Protein AF-A0AAD6I688-F1 (afdb_monomer_lite)

Radius of gyration: 22.15 Å; chains: 1; bounding box: 46×49×55 Å

InterPro domains:
  IPR000917 Sulfatase, N-terminal [PF00884] (5-123)
  IPR017850 Alkaline-phosphatase-like, core domain superfamily [G3DSA:3.40.720.10] (1-145)
  IPR017850 Alkaline-phosphatase-like, core domain superfamily [SSF53649] (1-170)
  IPR050738 Sulfatase enzyme [PTHR42693] (2-168)

Sequence (193 aa):
MEIFAAMVELVDVTVGRTRDYLASTGEWNDTFVLFMSDNGAEGQLLEAIPILAGATLEDVIKKYCDNSLEDLGNHNSVVWYGPQWASAATAPNRGAKSCTTEDGSITNTLTTVMDILPKALDLPGLNTLGTNFEAETLHRSKANQTDIIGWEQFGIAAVRVGHWKALYLAPLPAEPENENSTVFRFLFSLISF

Foldseek 3Di:
DVLVVVVVVVVVVVVVVVLVVCVVVVNNVVDDDDDDDPWAFDADPQQPDDDPDDDTPVNVLVVFADPPPVCPNPPRHDDDPHRVVSCVRQPPWPDGPPFPTDHDDPDPADDDPLLVVLVVCPDPPNVPDPDPPVPPSPPCPHDDQQDWDKDDDPRKIWIDRRQWIFTDDDDDPDDPDPPPDPDPPRPGPGDGD

Secondary structure (DSSP, 8-state):
-HHHHHHHHHHHHHHHHHHHHHHHTT-GGG-------SSS-----GGGSEETTTEEHHHHHHHH---STTTTTSTT-----HHHHHHHHHTTSS--TT--S----SS-S---GGGHHHHHHTSTT-TT------S-----SS--TT-EEEEEETTEEEEEETTEEEEE-PPPPPSS--SS----------B--

Structure (mmCIF, N/CA/C/O backbone):
data_AF-A0AAD6I688-F1
#
_entry.id   AF-A0AAD6I688-F1
#
loop_
_atom_site.group_PDB
_atom_site.id
_atom_site.type_symbol
_atom_site.label_atom_id
_atom_site.label_alt_id
_atom_site.label_comp_id
_atom_site.label_asym_id
_atom_site.label_entity_id
_atom_site.label_seq_id
_atom_site.pdbx_PDB_ins_code
_atom_site.Cartn_x
_atom_site.Cartn_y
_atom_site.Cartn_z
_atom_site.occupancy
_atom_site.B_iso_or_equiv
_atom_site.auth_seq_id
_atom_site.auth_comp_id
_atom_site.auth_asym_id
_atom_site.auth_atom_id
_atom_site.pdbx_PDB_model_num
ATOM 1 N N . MET A 1 1 ? -1.775 -8.481 -13.392 1.00 90.75 1 MET A N 1
ATOM 2 C CA . MET A 1 1 ? -2.882 -8.015 -12.528 1.00 90.75 1 MET A CA 1
ATOM 3 C C . MET A 1 1 ? -3.477 -9.154 -11.704 1.00 90.75 1 MET A C 1
ATOM 5 O O . MET A 1 1 ? -3.712 -8.942 -10.529 1.00 90.75 1 MET A O 1
ATOM 9 N N . GLU A 1 2 ? -3.655 -10.359 -12.253 1.00 94.94 2 GLU A N 1
ATOM 10 C CA . GLU A 1 2 ? -4.233 -11.507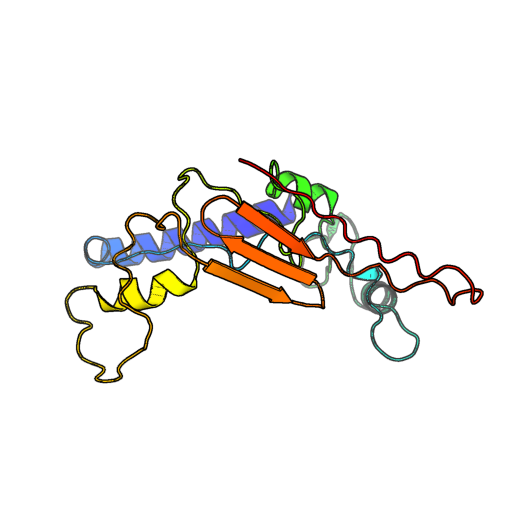 -11.521 1.00 94.94 2 GLU A CA 1
ATOM 11 C C . GLU A 1 2 ? -3.505 -11.845 -10.210 1.00 94.94 2 GLU A C 1
ATOM 13 O O . GLU A 1 2 ? -4.140 -11.919 -9.165 1.00 94.94 2 GLU A O 1
ATOM 18 N N . ILE A 1 3 ? -2.172 -11.937 -10.233 1.00 96.38 3 ILE A N 1
ATOM 19 C CA . ILE A 1 3 ? -1.370 -12.182 -9.020 1.00 96.38 3 ILE A CA 1
ATOM 20 C C . ILE A 1 3 ? -1.571 -11.069 -7.987 1.00 96.38 3 ILE A C 1
ATOM 22 O O . ILE A 1 3 ? -1.777 -11.350 -6.814 1.00 96.38 3 ILE A O 1
ATOM 26 N N . PHE A 1 4 ? -1.577 -9.804 -8.418 1.00 95.88 4 PHE A N 1
ATOM 27 C CA . PHE A 1 4 ? -1.827 -8.670 -7.524 1.00 95.88 4 PHE A CA 1
ATOM 28 C C . PHE A 1 4 ? -3.232 -8.735 -6.905 1.00 95.88 4 PHE A C 1
ATOM 30 O O . PHE A 1 4 ? -3.383 -8.500 -5.711 1.00 95.88 4 PHE A O 1
ATOM 37 N N . ALA A 1 5 ? -4.252 -9.104 -7.684 1.00 97.19 5 ALA A N 1
ATOM 38 C CA . ALA A 1 5 ? -5.602 -9.306 -7.166 1.00 97.19 5 ALA A CA 1
ATOM 39 C C . ALA A 1 5 ? -5.642 -10.432 -6.118 1.00 97.19 5 ALA A C 1
ATOM 41 O O . ALA A 1 5 ? -6.207 -10.233 -5.047 1.00 97.19 5 ALA A O 1
ATOM 42 N N . ALA A 1 6 ? -4.965 -11.557 -6.372 1.00 97.50 6 ALA A N 1
ATOM 43 C CA . ALA A 1 6 ? -4.837 -12.646 -5.404 1.00 97.50 6 ALA A CA 1
ATOM 44 C C . ALA A 1 6 ? -4.088 -12.217 -4.126 1.00 97.50 6 ALA A C 1
ATOM 46 O O . ALA A 1 6 ? -4.456 -12.623 -3.025 1.00 97.50 6 ALA A O 1
ATOM 47 N N . MET A 1 7 ? -3.067 -11.358 -4.241 1.00 97.31 7 MET A N 1
ATOM 48 C CA . MET A 1 7 ? -2.377 -10.778 -3.081 1.00 97.31 7 MET A CA 1
ATOM 49 C C . MET A 1 7 ? -3.323 -9.917 -2.235 1.00 97.31 7 MET A C 1
ATOM 51 O O . MET A 1 7 ? -3.327 -10.040 -1.011 1.00 97.31 7 MET A O 1
ATOM 55 N N . VAL A 1 8 ? -4.136 -9.065 -2.869 1.00 96.75 8 VAL A N 1
ATOM 56 C CA . VAL A 1 8 ? -5.126 -8.225 -2.173 1.00 96.75 8 VAL A CA 1
ATOM 57 C C . VAL A 1 8 ? -6.216 -9.079 -1.522 1.00 96.75 8 VAL A C 1
ATOM 59 O O . VAL A 1 8 ? -6.571 -8.833 -0.372 1.00 96.75 8 VAL A O 1
ATOM 62 N N . GLU A 1 9 ? -6.698 -10.117 -2.205 1.00 98.06 9 GLU A N 1
ATOM 63 C CA . GLU A 1 9 ? -7.649 -11.077 -1.636 1.00 98.06 9 GLU A CA 1
ATOM 64 C C . GLU A 1 9 ? -7.068 -11.772 -0.398 1.00 98.06 9 GLU A C 1
ATOM 66 O O . GLU A 1 9 ? -7.734 -11.872 0.629 1.00 98.06 9 GLU A O 1
ATOM 71 N N . LEU A 1 10 ? -5.797 -12.184 -0.434 1.00 97.75 10 LEU A N 1
ATOM 72 C CA . LEU A 1 10 ? -5.151 -12.812 0.719 1.00 97.75 10 LEU A CA 1
ATOM 73 C C . LEU A 1 10 ? -5.013 -11.856 1.919 1.00 97.75 10 LEU A C 1
ATOM 75 O O . LEU A 1 10 ? -5.129 -12.291 3.072 1.00 97.75 10 LEU A O 1
ATOM 79 N N . VAL A 1 11 ? -4.790 -10.560 1.670 1.00 97.75 11 VAL A N 1
ATOM 80 C CA . VAL A 1 11 ? -4.835 -9.527 2.719 1.00 97.75 11 VAL A CA 1
ATOM 81 C C . VAL A 1 11 ? -6.234 -9.459 3.329 1.00 97.75 11 VAL A C 1
ATOM 83 O O . VAL A 1 11 ? -6.348 -9.541 4.551 1.00 97.75 11 VAL A O 1
ATOM 86 N N . ASP A 1 12 ? -7.286 -9.388 2.509 1.00 97.81 12 ASP A N 1
ATOM 87 C CA . ASP A 1 12 ? -8.679 -9.347 2.976 1.00 97.81 12 ASP A CA 1
ATOM 88 C C . ASP A 1 12 ? -9.048 -10.589 3.800 1.00 97.81 12 ASP A C 1
ATOM 90 O O . ASP A 1 12 ? -9.526 -10.468 4.928 1.00 97.81 12 ASP A O 1
ATOM 94 N N . VAL A 1 13 ? -8.697 -11.787 3.321 1.00 98.44 13 VAL A N 1
ATOM 95 C CA . VAL A 1 13 ? -8.878 -13.048 4.059 1.00 98.44 13 VAL A CA 1
ATOM 96 C C . VAL A 1 13 ? -8.189 -12.992 5.426 1.00 98.44 13 VAL A C 1
ATOM 98 O O . VAL A 1 13 ? -8.740 -13.439 6.436 1.00 98.44 13 VAL A O 1
ATOM 101 N N . THR A 1 14 ? -6.981 -12.433 5.492 1.00 97.50 14 THR A N 1
ATOM 102 C CA . THR A 1 14 ? -6.215 -12.335 6.742 1.00 97.50 14 THR A CA 1
ATOM 103 C C . THR A 1 14 ? -6.815 -11.302 7.704 1.00 97.50 14 THR A C 1
ATOM 105 O O . THR A 1 14 ? -6.893 -11.552 8.913 1.00 97.50 14 THR A O 1
ATOM 108 N N . VAL A 1 15 ? -7.303 -10.172 7.187 1.00 97.75 15 VAL A N 1
ATOM 109 C CA . VAL A 1 15 ? -8.056 -9.176 7.966 1.00 97.75 15 VAL A CA 1
ATOM 110 C C . VAL A 1 15 ? -9.356 -9.785 8.497 1.00 97.75 15 VAL A C 1
ATOM 112 O O . VAL A 1 15 ? -9.648 -9.654 9.687 1.00 97.75 15 VAL A O 1
ATOM 115 N N . GLY A 1 16 ? -10.085 -10.529 7.662 1.00 98.19 16 GLY A N 1
ATOM 116 C CA . GLY A 1 16 ? -11.301 -11.251 8.035 1.00 98.19 16 GLY A CA 1
ATOM 117 C C . GLY A 1 16 ? -11.070 -12.220 9.192 1.00 98.19 16 GLY A C 1
ATOM 118 O O . GLY A 1 16 ? -11.804 -12.189 10.175 1.00 98.19 16 GLY A O 1
ATOM 119 N N . ARG A 1 17 ? -9.977 -12.993 9.160 1.00 98.44 17 ARG A N 1
ATOM 120 C CA . ARG A 1 17 ? -9.596 -13.888 10.269 1.00 98.44 17 ARG A CA 1
ATOM 121 C C . ARG A 1 17 ? -9.337 -13.140 11.577 1.00 98.44 17 ARG A C 1
ATOM 123 O O . ARG A 1 17 ? -9.736 -13.618 12.636 1.00 98.44 17 ARG A O 1
ATOM 130 N N . THR A 1 18 ? -8.680 -11.981 11.514 1.00 97.69 18 THR A N 1
ATOM 131 C CA . THR A 1 18 ? -8.445 -11.132 12.695 1.00 97.69 18 THR A CA 1
ATOM 132 C C . THR A 1 18 ? -9.764 -10.616 13.270 1.00 97.69 18 THR A C 1
ATOM 134 O O . THR A 1 18 ? -9.995 -10.723 14.474 1.00 97.69 18 THR A O 1
ATOM 137 N N . ARG A 1 19 ? -10.663 -10.122 12.410 1.00 97.81 19 ARG A N 1
ATOM 138 C CA . ARG A 1 19 ? -12.017 -9.713 12.801 1.00 97.81 19 ARG A CA 1
ATOM 139 C C . ARG A 1 19 ? -12.781 -10.860 13.455 1.00 97.81 19 ARG A C 1
ATOM 141 O O . ARG A 1 19 ? -13.354 -10.669 14.522 1.00 97.81 19 ARG A O 1
ATOM 148 N N . ASP A 1 20 ? -12.812 -12.028 12.821 1.00 98.50 20 ASP A N 1
ATOM 149 C CA . ASP A 1 20 ? -13.585 -13.175 13.298 1.00 98.50 20 ASP A CA 1
ATOM 150 C C . ASP A 1 20 ? -13.074 -13.657 14.658 1.00 98.50 20 ASP A C 1
ATOM 152 O O . ASP A 1 20 ? -13.867 -13.986 15.541 1.00 98.50 20 ASP A O 1
ATOM 156 N N . TYR A 1 21 ? -11.755 -13.616 14.866 1.00 98.44 21 TYR A N 1
ATOM 157 C CA . TYR A 1 21 ? -11.158 -13.875 16.169 1.00 98.44 21 TYR A CA 1
ATOM 158 C C . TYR A 1 21 ? -11.631 -12.862 17.224 1.00 98.44 21 TYR A C 1
ATOM 160 O O . TYR A 1 21 ? -12.182 -13.280 18.242 1.00 98.44 21 TYR A O 1
ATOM 168 N N . LEU A 1 22 ? -11.510 -11.554 16.966 1.00 98.25 22 LEU A N 1
ATOM 169 C CA . LEU A 1 22 ? -11.982 -10.505 17.887 1.00 98.25 22 LEU A CA 1
ATOM 170 C C . LEU A 1 22 ? -13.489 -10.606 18.169 1.00 98.25 22 LEU A C 1
ATOM 172 O O . LEU A 1 22 ? -13.942 -10.348 19.283 1.00 98.25 22 LEU A O 1
ATOM 176 N N . ALA A 1 23 ? -14.286 -10.999 17.175 1.00 98.06 23 ALA A N 1
ATOM 177 C CA . ALA A 1 23 ? -15.716 -11.220 17.347 1.00 98.06 23 ALA A CA 1
ATOM 178 C C . ALA A 1 23 ? -15.989 -12.438 18.240 1.00 98.06 23 ALA A C 1
ATOM 180 O O . ALA A 1 23 ? -16.850 -12.374 19.116 1.00 98.06 23 ALA A O 1
ATOM 181 N N . SER A 1 24 ? -15.229 -13.524 18.064 1.00 98.44 24 SER A N 1
ATOM 182 C CA . SER A 1 24 ? -15.357 -14.739 18.876 1.00 98.44 24 SER A CA 1
ATOM 183 C C . SER A 1 24 ? -15.003 -14.524 20.351 1.00 98.44 24 SER A C 1
ATOM 185 O O . SER A 1 24 ? -15.555 -15.206 21.213 1.00 98.44 24 SER A O 1
ATOM 187 N N . THR A 1 25 ? -14.133 -13.556 20.652 1.00 98.31 25 THR A N 1
ATOM 188 C CA . THR A 1 25 ? -13.768 -13.179 22.025 1.00 98.31 25 THR A CA 1
ATOM 189 C C . THR A 1 25 ? -14.663 -12.086 22.610 1.00 98.31 25 THR A C 1
ATOM 191 O O . THR A 1 25 ? -14.517 -11.761 23.782 1.00 98.31 25 THR A O 1
ATOM 194 N N . GLY A 1 26 ? -15.599 -11.531 21.831 1.00 97.75 26 GLY A N 1
ATOM 195 C CA . GLY A 1 26 ? -16.475 -10.435 22.257 1.00 97.75 26 GLY A CA 1
ATOM 196 C C . GLY A 1 26 ? -15.841 -9.038 22.198 1.00 97.75 26 GLY A C 1
ATOM 197 O O . GLY A 1 26 ? -16.511 -8.064 22.527 1.00 97.75 26 GLY A O 1
ATOM 198 N N . GLU A 1 27 ? -14.599 -8.925 21.725 1.00 97.12 27 GLU A N 1
ATOM 199 C CA . GLU A 1 27 ? -13.806 -7.683 21.706 1.00 97.12 27 GLU A CA 1
ATOM 200 C C . GLU A 1 27 ? -14.072 -6.819 20.463 1.00 97.12 27 GLU A C 1
ATOM 202 O O . GLU A 1 27 ? -13.757 -5.631 20.439 1.00 97.12 27 GLU A O 1
ATOM 207 N N . TRP A 1 28 ? -14.679 -7.382 19.410 1.00 96.06 28 TRP A N 1
ATOM 208 C CA . TRP A 1 28 ? -14.896 -6.674 18.139 1.00 96.06 28 TRP A CA 1
ATOM 209 C C . TRP A 1 28 ? -15.625 -5.332 18.295 1.00 96.06 28 TRP A C 1
ATOM 211 O O . TRP A 1 28 ? -15.247 -4.348 17.667 1.00 96.06 28 TRP A O 1
ATOM 221 N N . ASN A 1 29 ? -16.656 -5.280 19.143 1.00 94.25 29 ASN A N 1
ATOM 222 C CA . ASN A 1 29 ? -17.460 -4.068 19.329 1.00 94.25 29 ASN A CA 1
ATOM 223 C C . ASN A 1 29 ? -16.760 -2.988 20.171 1.00 94.25 29 ASN A C 1
ATOM 225 O O . ASN A 1 29 ? -17.233 -1.855 20.178 1.00 94.25 29 ASN A O 1
ATOM 229 N N . ASP A 1 30 ? -15.665 -3.329 20.854 1.00 91.50 30 ASP A N 1
ATOM 230 C CA . ASP A 1 30 ? -14.828 -2.399 21.626 1.00 91.50 30 ASP A CA 1
ATOM 231 C C . ASP A 1 30 ? -13.454 -2.184 20.963 1.00 91.50 30 ASP A C 1
ATOM 233 O O . ASP A 1 30 ? -12.503 -1.699 21.568 1.00 91.50 30 ASP A O 1
ATOM 237 N N . THR A 1 31 ? -13.330 -2.546 19.682 1.00 89.31 31 THR A N 1
ATOM 238 C CA . THR A 1 31 ? -12.097 -2.371 18.914 1.00 89.31 31 THR A CA 1
ATOM 239 C C . THR A 1 31 ? -12.241 -1.219 17.925 1.00 89.31 31 THR A C 1
ATOM 241 O O . THR A 1 31 ? -13.091 -1.236 17.035 1.00 89.31 31 THR A O 1
ATOM 244 N N . PHE A 1 32 ? -11.347 -0.234 18.015 1.00 89.06 32 PHE A N 1
ATOM 245 C CA . PHE A 1 32 ? -11.152 0.734 16.939 1.00 89.06 32 PHE A CA 1
ATOM 246 C C . PHE A 1 32 ? -10.309 0.110 15.817 1.00 89.06 32 PHE A C 1
ATOM 248 O O . PHE A 1 32 ? -9.169 -0.292 16.044 1.00 89.06 32 PHE A O 1
ATOM 255 N N . VAL A 1 33 ? -10.855 0.049 14.599 1.00 90.88 33 VAL A N 1
ATOM 256 C CA . VAL A 1 33 ? -10.170 -0.507 13.421 1.00 90.88 33 VAL A CA 1
ATOM 257 C C . VAL A 1 33 ? -9.881 0.602 12.415 1.00 90.88 33 VAL A C 1
ATOM 259 O O . VAL A 1 33 ? -10.794 1.282 11.948 1.00 90.88 33 VAL A O 1
ATOM 262 N N . LEU A 1 34 ? -8.609 0.740 12.041 1.00 90.25 34 LEU A N 1
ATOM 263 C CA . LEU A 1 34 ? -8.146 1.591 10.950 1.00 90.25 34 LEU A CA 1
ATOM 264 C C . LEU A 1 34 ? -7.479 0.717 9.886 1.00 90.25 34 LEU A C 1
ATOM 266 O O . LEU A 1 34 ? -6.574 -0.054 10.195 1.00 90.25 34 LEU A O 1
ATOM 270 N N . PHE A 1 35 ? -7.904 0.870 8.635 1.00 90.88 35 PHE A N 1
ATOM 271 C CA . PHE A 1 35 ? -7.279 0.237 7.478 1.00 90.88 35 PHE A CA 1
ATOM 272 C C . PHE A 1 35 ? -6.925 1.315 6.457 1.00 90.88 35 PHE A C 1
ATOM 274 O O . PHE A 1 35 ? -7.771 2.134 6.101 1.00 90.88 35 PHE A O 1
ATOM 281 N N . MET A 1 36 ? -5.675 1.328 6.003 1.00 90.69 36 MET A N 1
ATOM 282 C CA . MET A 1 36 ? -5.181 2.289 5.022 1.00 90.69 36 MET A CA 1
ATOM 283 C C . MET A 1 36 ? -4.018 1.696 4.231 1.00 90.69 36 MET A C 1
ATOM 285 O O . MET A 1 36 ? -3.321 0.807 4.717 1.00 90.69 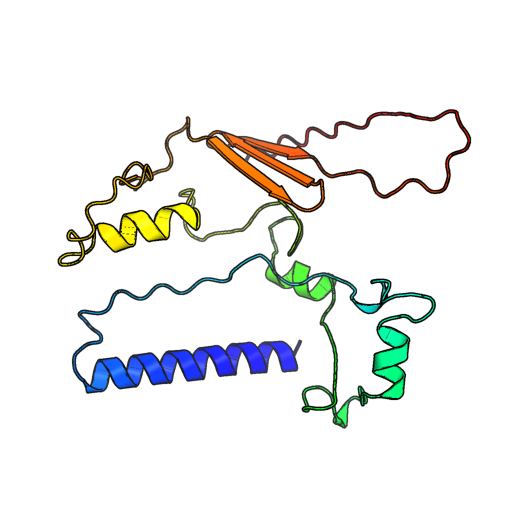36 MET A O 1
ATOM 289 N N . SER A 1 37 ? -3.798 2.219 3.027 1.00 90.38 37 SER A N 1
ATOM 290 C CA . SER A 1 37 ? -2.516 2.059 2.342 1.00 90.38 37 SER A CA 1
ATOM 291 C C . SER A 1 37 ? -1.514 3.090 2.873 1.00 90.38 37 SER A C 1
ATOM 293 O O . SER A 1 37 ? -1.904 4.085 3.486 1.00 90.38 37 SER A O 1
ATOM 295 N N . ASP A 1 38 ? -0.226 2.852 2.661 1.00 88.81 38 ASP A N 1
ATOM 296 C CA . ASP A 1 38 ? 0.854 3.751 3.061 1.00 88.81 38 ASP A CA 1
ATOM 297 C C . ASP A 1 38 ? 1.143 4.841 2.011 1.00 88.81 38 ASP A C 1
ATOM 299 O O . ASP A 1 38 ? 1.722 5.872 2.352 1.00 88.81 38 ASP A O 1
ATOM 303 N N . ASN A 1 39 ? 0.761 4.623 0.744 1.00 87.94 39 ASN A N 1
ATOM 304 C CA . ASN A 1 39 ? 0.903 5.560 -0.379 1.00 87.94 39 ASN A CA 1
ATOM 305 C C . ASN A 1 39 ? 0.039 5.139 -1.592 1.00 87.94 39 ASN A C 1
ATOM 307 O O . ASN A 1 39 ? -0.738 4.189 -1.526 1.00 87.94 39 ASN A O 1
ATOM 311 N N . GLY A 1 40 ? 0.147 5.875 -2.705 1.00 85.31 40 GLY A N 1
ATOM 312 C CA . GLY A 1 40 ? -0.496 5.522 -3.975 1.00 85.31 40 GLY A CA 1
ATOM 313 C C . GLY A 1 40 ? 0.045 4.231 -4.614 1.00 85.31 40 GLY A C 1
ATOM 314 O O . GLY A 1 40 ? 1.041 3.661 -4.184 1.00 85.31 40 GLY A O 1
ATOM 315 N N . ALA A 1 41 ? -0.596 3.774 -5.693 1.00 89.75 41 ALA A N 1
ATOM 316 C CA . ALA A 1 41 ? -0.227 2.536 -6.392 1.00 89.75 41 ALA A CA 1
ATOM 317 C C . ALA A 1 41 ? 1.229 2.539 -6.928 1.00 89.75 41 ALA A C 1
ATOM 319 O O . ALA A 1 41 ? 1.746 3.583 -7.317 1.00 89.75 41 ALA A O 1
ATOM 320 N N . GLU A 1 42 ? 1.895 1.382 -7.003 1.00 89.56 42 GLU A N 1
ATOM 321 C CA . GLU A 1 42 ? 3.320 1.269 -7.379 1.00 89.56 42 GLU A CA 1
ATOM 322 C C . GLU A 1 42 ? 3.541 1.296 -8.902 1.00 89.56 42 GLU A C 1
ATOM 324 O O . GLU A 1 42 ? 3.496 0.271 -9.573 1.00 89.56 42 GLU A O 1
ATOM 329 N N . GLY A 1 43 ? 3.787 2.474 -9.476 1.00 85.75 43 GLY A N 1
ATOM 330 C CA . GLY A 1 43 ? 3.959 2.640 -10.924 1.00 85.75 43 GLY A CA 1
ATOM 331 C C . GLY A 1 43 ? 5.387 2.509 -11.460 1.00 85.75 43 GLY A C 1
ATOM 332 O O . GLY A 1 43 ? 5.575 2.729 -12.658 1.00 85.75 43 GLY A O 1
ATOM 333 N N . GLN A 1 44 ? 6.389 2.227 -10.622 1.00 83.25 44 GLN A N 1
ATOM 334 C CA . GLN A 1 44 ? 7.788 2.227 -11.057 1.00 83.25 44 GLN A CA 1
ATOM 335 C C . GLN A 1 44 ? 8.111 1.083 -12.031 1.00 83.25 44 GLN A C 1
ATOM 337 O O . GLN A 1 44 ? 7.572 -0.022 -11.951 1.00 83.25 44 GLN A O 1
ATOM 342 N N . LEU A 1 45 ? 9.045 1.368 -12.939 1.00 80.94 45 LEU A N 1
ATOM 343 C CA . LEU A 1 45 ? 9.717 0.380 -13.780 1.00 80.94 45 LEU A CA 1
ATOM 344 C C . LEU A 1 45 ? 11.050 0.035 -13.113 1.00 80.94 45 LEU A C 1
ATOM 346 O O . LEU A 1 45 ? 12.048 0.736 -13.292 1.00 80.94 45 LEU A O 1
ATOM 350 N N . LEU A 1 46 ? 11.043 -0.996 -12.264 1.00 76.69 46 LEU A N 1
ATOM 351 C CA . LEU A 1 46 ? 12.199 -1.345 -11.436 1.00 76.69 46 LEU A CA 1
ATOM 352 C C . LEU A 1 46 ? 13.405 -1.811 -12.269 1.00 76.69 46 LEU A C 1
ATOM 354 O O . LEU A 1 46 ? 14.540 -1.669 -11.818 1.00 76.69 46 LEU A O 1
ATOM 358 N N . GLU A 1 47 ? 13.189 -2.300 -13.495 1.00 68.94 47 GLU A N 1
ATOM 359 C CA . GLU A 1 47 ? 14.252 -2.650 -14.446 1.00 68.94 47 GLU A CA 1
ATOM 360 C C . GLU A 1 47 ? 15.160 -1.463 -14.786 1.00 68.94 47 GLU A C 1
ATOM 362 O O . GLU A 1 47 ? 16.342 -1.649 -15.069 1.00 68.94 47 GLU A O 1
ATOM 367 N N . ALA A 1 48 ? 14.627 -0.240 -14.718 1.00 64.25 48 ALA A N 1
ATOM 368 C CA . ALA A 1 48 ? 15.355 0.979 -15.042 1.00 64.25 48 ALA A CA 1
ATOM 369 C C . ALA A 1 48 ? 16.182 1.518 -13.861 1.00 64.25 48 ALA A C 1
ATOM 371 O O . ALA A 1 48 ? 16.909 2.498 -14.028 1.00 64.25 48 ALA A O 1
ATOM 372 N N . ILE A 1 49 ? 16.087 0.904 -12.673 1.00 66.81 49 ILE A N 1
ATOM 373 C CA . ILE A 1 49 ? 16.840 1.321 -11.487 1.00 66.81 49 ILE A CA 1
ATOM 374 C C . ILE A 1 49 ? 18.266 0.751 -11.568 1.00 66.81 49 ILE A C 1
ATOM 376 O O . ILE A 1 49 ? 18.440 -0.472 -11.564 1.00 66.81 49 ILE A O 1
ATOM 380 N N . PRO A 1 50 ? 19.314 1.598 -11.594 1.00 63.91 50 PRO A N 1
ATOM 381 C CA . PRO A 1 50 ? 20.690 1.115 -11.572 1.00 63.91 50 PRO A CA 1
ATOM 382 C C . PRO A 1 50 ? 21.000 0.438 -10.231 1.00 63.91 50 PRO A C 1
ATOM 384 O O . PRO A 1 50 ? 20.889 1.066 -9.177 1.00 63.91 50 PRO A O 1
ATOM 387 N N . ILE A 1 51 ? 21.444 -0.820 -10.255 1.00 62.44 51 ILE A N 1
ATOM 388 C CA . ILE A 1 51 ? 21.909 -1.531 -9.059 1.00 62.44 51 ILE A CA 1
ATOM 389 C C . ILE A 1 51 ? 23.427 -1.665 -9.159 1.00 62.44 51 ILE A C 1
ATOM 391 O O . ILE A 1 51 ? 23.907 -2.495 -9.906 1.00 62.44 51 ILE A O 1
ATOM 395 N N . LEU A 1 52 ? 24.172 -0.817 -8.439 1.00 57.81 52 LEU A N 1
ATOM 396 C CA . LEU A 1 52 ? 25.639 -0.829 -8.249 1.00 57.81 52 LEU A CA 1
ATOM 397 C C . LEU A 1 52 ? 26.527 -1.374 -9.404 1.00 57.81 52 LEU A C 1
ATOM 399 O O . LEU A 1 52 ? 26.583 -2.565 -9.679 1.00 57.81 52 LEU A O 1
ATOM 403 N N . ALA A 1 53 ? 27.387 -0.504 -9.948 1.00 56.47 53 ALA A N 1
ATOM 404 C CA . ALA A 1 53 ? 28.592 -0.861 -10.716 1.00 56.47 53 ALA A CA 1
ATOM 405 C C . ALA A 1 53 ? 28.414 -1.941 -11.814 1.00 56.47 53 ALA A C 1
ATOM 407 O O . ALA A 1 53 ? 29.082 -2.973 -11.803 1.00 56.47 53 ALA A O 1
ATOM 408 N N . GLY A 1 54 ? 27.582 -1.648 -12.820 1.00 66.94 54 GLY A N 1
ATOM 409 C CA . GLY A 1 54 ? 27.630 -2.331 -14.121 1.00 66.94 54 GLY A CA 1
ATOM 410 C C . GLY A 1 54 ? 26.656 -3.492 -14.332 1.00 66.94 54 GLY A C 1
ATOM 411 O O . GLY A 1 54 ? 26.742 -4.132 -15.376 1.00 66.94 54 GLY A O 1
ATOM 412 N N . ALA A 1 55 ? 25.734 -3.745 -13.400 1.00 72.31 55 ALA A N 1
ATOM 413 C CA . ALA A 1 55 ? 24.605 -4.655 -13.597 1.00 72.31 55 ALA A CA 1
ATOM 414 C C . ALA A 1 55 ? 23.271 -3.931 -13.360 1.00 72.31 55 ALA A C 1
ATOM 416 O O . ALA A 1 55 ? 23.179 -2.985 -12.579 1.00 72.31 55 ALA A O 1
ATOM 417 N N . THR A 1 56 ? 22.225 -4.362 -14.052 1.00 78.06 56 THR A N 1
ATOM 418 C CA . THR A 1 56 ? 20.849 -3.906 -13.824 1.00 78.06 56 THR A CA 1
ATOM 419 C C . THR A 1 56 ? 20.115 -4.876 -12.899 1.00 78.06 56 THR A C 1
ATOM 421 O O . THR A 1 56 ? 20.531 -6.024 -12.721 1.00 78.06 56 THR A O 1
ATOM 424 N N . LEU A 1 57 ? 18.985 -4.451 -12.323 1.00 81.75 57 LEU A N 1
ATOM 425 C CA . LEU A 1 57 ? 18.082 -5.384 -11.639 1.00 81.75 57 LEU A CA 1
ATOM 426 C C . LEU A 1 57 ? 17.611 -6.500 -12.581 1.00 81.75 57 LEU A C 1
ATOM 428 O O . LEU A 1 57 ? 17.477 -7.652 -12.170 1.00 81.75 57 LEU A O 1
ATOM 432 N N . GLU A 1 58 ? 17.404 -6.165 -13.853 1.00 82.94 58 GLU A N 1
ATOM 433 C CA . GLU A 1 58 ? 16.991 -7.113 -14.882 1.00 82.94 58 GLU A CA 1
ATOM 434 C C . GLU A 1 58 ? 18.019 -8.242 -15.069 1.00 82.94 58 GLU A C 1
ATOM 436 O O . GLU A 1 58 ? 17.630 -9.403 -15.192 1.00 82.94 58 GLU A O 1
ATOM 441 N N . ASP A 1 59 ? 19.322 -7.941 -15.016 1.00 84.00 59 ASP A N 1
ATOM 442 C CA . ASP A 1 59 ? 20.385 -8.952 -15.118 1.00 84.00 59 ASP A CA 1
ATOM 443 C C . ASP A 1 59 ? 20.342 -9.955 -13.959 1.00 84.00 59 ASP A C 1
ATOM 445 O O . ASP A 1 59 ? 20.543 -11.158 -14.150 1.00 84.00 59 ASP A O 1
ATOM 449 N N . VAL A 1 60 ? 20.056 -9.471 -12.748 1.00 85.69 60 VAL A N 1
ATOM 450 C CA . VAL A 1 60 ? 19.907 -10.317 -11.557 1.00 85.69 60 VAL A CA 1
ATOM 451 C C . VAL A 1 60 ? 18.668 -11.201 -11.694 1.00 85.69 60 VAL A C 1
ATOM 453 O O . VAL A 1 60 ? 18.763 -12.413 -11.499 1.00 85.69 60 VAL A O 1
ATOM 456 N N . ILE A 1 61 ? 17.530 -10.626 -12.089 1.00 89.19 61 ILE A N 1
ATOM 457 C CA . ILE A 1 61 ? 16.270 -11.361 -12.267 1.00 89.19 61 ILE A CA 1
ATOM 458 C C . ILE A 1 61 ? 16.429 -12.448 -13.331 1.00 89.19 61 ILE A C 1
ATOM 460 O O . ILE A 1 61 ? 16.123 -13.606 -13.066 1.00 89.19 61 ILE A O 1
ATOM 464 N N . LYS A 1 62 ? 17.000 -12.126 -14.498 1.00 88.06 62 LYS A N 1
ATOM 465 C CA . LYS A 1 62 ? 17.242 -13.106 -15.571 1.00 88.06 62 LYS A CA 1
ATOM 466 C C . LYS A 1 62 ? 18.129 -14.272 -15.138 1.00 88.06 62 LYS A C 1
ATOM 468 O O . LYS A 1 62 ? 18.025 -15.357 -15.703 1.00 88.06 62 LYS A O 1
ATOM 473 N N . LYS A 1 63 ? 19.038 -14.049 -14.186 1.00 90.94 63 LYS A N 1
ATOM 474 C CA . LYS A 1 63 ? 19.986 -15.068 -13.726 1.00 90.94 63 LYS A CA 1
ATOM 475 C C . LYS A 1 63 ? 19.426 -15.962 -12.620 1.00 90.94 63 LYS A C 1
ATOM 477 O O . LYS A 1 63 ? 19.841 -17.116 -12.530 1.00 90.94 63 LYS A O 1
ATOM 482 N N . TYR A 1 64 ? 18.556 -15.432 -11.764 1.00 91.88 64 TYR A N 1
ATOM 483 C CA . TYR A 1 64 ? 18.172 -16.090 -10.511 1.00 91.88 64 TYR A CA 1
ATOM 484 C C . TYR A 1 64 ? 16.668 -16.331 -10.347 1.00 91.88 64 TYR A C 1
ATOM 486 O O . TYR A 1 64 ? 16.287 -17.020 -9.402 1.00 91.88 64 TYR A O 1
ATOM 494 N N . CYS A 1 65 ? 15.829 -15.799 -11.233 1.00 94.19 65 CYS A N 1
ATOM 495 C CA . CYS A 1 65 ? 14.376 -15.893 -11.136 1.00 94.19 65 CYS A CA 1
ATOM 496 C C . CYS A 1 65 ? 13.776 -16.581 -12.366 1.00 94.19 65 CYS A C 1
ATOM 498 O O . CYS A 1 65 ? 14.327 -16.507 -13.466 1.00 94.19 65 CYS A O 1
ATOM 500 N N . ASP A 1 66 ? 12.622 -17.214 -12.176 1.00 95.62 66 ASP A N 1
ATOM 501 C CA . ASP A 1 66 ? 11.793 -17.740 -13.256 1.00 95.62 66 ASP A CA 1
ATOM 502 C C . ASP A 1 66 ? 10.533 -16.878 -13.371 1.00 95.62 66 ASP A C 1
ATOM 504 O O . ASP A 1 66 ? 9.692 -16.830 -12.479 1.00 95.62 66 ASP A O 1
ATOM 508 N N . ASN A 1 67 ? 10.453 -16.137 -14.473 1.00 94.88 67 ASN A N 1
ATOM 509 C CA . ASN A 1 67 ? 9.306 -15.300 -14.811 1.00 94.88 67 ASN A CA 1
ATOM 510 C C . ASN A 1 67 ? 8.543 -15.866 -16.024 1.00 94.88 67 ASN A C 1
ATOM 512 O O . ASN A 1 67 ? 7.869 -15.113 -16.733 1.00 94.88 67 ASN A O 1
ATOM 516 N N . SER A 1 68 ? 8.678 -17.168 -16.309 1.00 95.69 68 SER A N 1
ATOM 517 C CA . SER A 1 68 ? 7.786 -17.867 -17.238 1.00 95.69 68 SER A CA 1
ATOM 518 C C . SER A 1 68 ? 6.341 -17.754 -16.759 1.00 95.69 68 SER A C 1
ATOM 520 O O . SER A 1 68 ? 6.079 -17.655 -15.560 1.00 95.69 68 SER A O 1
ATOM 522 N N . LEU A 1 69 ? 5.391 -17.735 -17.697 1.00 94.44 69 LEU A N 1
ATOM 523 C CA . LEU A 1 69 ? 3.975 -17.518 -17.387 1.00 94.44 69 LEU A CA 1
ATOM 524 C C . LEU A 1 69 ? 3.457 -18.527 -16.352 1.00 94.44 69 LEU A C 1
ATOM 526 O O . LEU A 1 69 ? 2.641 -18.175 -15.507 1.00 94.44 69 LEU A O 1
ATOM 530 N N . GLU A 1 70 ? 3.953 -19.759 -16.422 1.00 95.44 70 GLU A N 1
ATOM 531 C CA . GLU A 1 70 ? 3.594 -20.869 -15.549 1.00 95.44 70 GLU A CA 1
ATOM 532 C C . GLU A 1 70 ? 4.100 -20.704 -14.106 1.00 95.44 70 GLU A C 1
ATOM 534 O O . GLU A 1 70 ? 3.515 -21.297 -13.200 1.00 95.44 70 GLU A O 1
ATOM 539 N N . ASP A 1 71 ? 5.153 -19.909 -13.887 1.00 96.25 71 ASP A N 1
ATOM 540 C CA . ASP A 1 71 ? 5.785 -19.715 -12.575 1.00 96.25 71 ASP A CA 1
ATOM 541 C C . ASP A 1 71 ? 5.516 -18.331 -11.956 1.00 96.25 71 ASP A C 1
ATOM 543 O O . ASP A 1 71 ? 5.850 -18.076 -10.796 1.00 96.25 71 ASP A O 1
ATOM 547 N N . LEU A 1 72 ? 4.862 -17.426 -12.695 1.00 95.81 72 LEU A N 1
ATOM 548 C CA . LEU A 1 72 ? 4.518 -16.099 -12.190 1.00 95.81 72 LEU A CA 1
ATOM 549 C C . LEU A 1 72 ? 3.681 -16.184 -10.900 1.00 95.81 72 LEU A C 1
ATOM 551 O O . LEU A 1 72 ? 2.584 -16.738 -10.875 1.00 95.81 72 LEU A O 1
ATOM 555 N N . GLY A 1 73 ? 4.180 -15.554 -9.834 1.00 94.25 73 GLY A N 1
ATOM 556 C CA . GLY A 1 73 ? 3.556 -15.537 -8.509 1.00 94.25 73 GLY A CA 1
ATOM 557 C C . GLY A 1 73 ? 4.134 -16.563 -7.530 1.00 94.25 73 GLY A C 1
ATOM 558 O O . GLY A 1 73 ? 3.845 -16.477 -6.336 1.00 94.25 73 GLY A O 1
ATOM 559 N N . ASN A 1 74 ? 4.984 -17.488 -7.989 1.00 96.25 74 ASN A N 1
ATOM 560 C CA . ASN A 1 74 ? 5.720 -18.397 -7.113 1.00 96.25 74 ASN A CA 1
ATOM 561 C C . ASN A 1 74 ? 6.933 -17.715 -6.463 1.00 96.25 74 ASN A C 1
ATOM 563 O O . ASN A 1 74 ? 7.374 -16.636 -6.864 1.00 96.25 74 ASN A O 1
ATOM 567 N N . HIS A 1 75 ? 7.489 -18.379 -5.445 1.00 94.69 75 HIS A N 1
ATOM 568 C CA . HIS A 1 75 ? 8.576 -17.882 -4.588 1.00 94.69 75 HIS A CA 1
ATOM 569 C C . HIS A 1 75 ? 9.864 -17.451 -5.317 1.00 94.69 75 HIS A C 1
ATOM 571 O O . HIS A 1 75 ? 10.667 -16.714 -4.748 1.00 94.69 75 HIS A O 1
ATOM 577 N N . ASN A 1 76 ? 10.079 -17.934 -6.537 1.00 95.06 76 ASN A N 1
ATOM 578 C CA . ASN A 1 76 ? 11.247 -17.694 -7.381 1.00 95.06 76 ASN A CA 1
ATOM 579 C C . ASN A 1 76 ? 10.937 -16.780 -8.581 1.00 95.06 76 ASN A C 1
ATOM 581 O O . ASN A 1 76 ? 11.803 -16.606 -9.436 1.00 95.06 76 ASN A O 1
ATOM 585 N N . SER A 1 77 ? 9.751 -16.166 -8.618 1.00 94.81 77 SER A N 1
ATOM 586 C CA . SER A 1 77 ? 9.381 -15.136 -9.593 1.00 94.81 77 SER A CA 1
ATOM 587 C C . SER A 1 77 ? 9.515 -13.732 -8.991 1.00 94.81 77 SER A C 1
ATOM 589 O O . SER A 1 77 ? 9.299 -13.524 -7.795 1.00 94.81 77 SER A O 1
ATOM 591 N N . VAL A 1 78 ? 9.880 -12.749 -9.817 1.00 92.69 78 VAL A N 1
ATOM 592 C CA . VAL A 1 78 ? 9.983 -11.334 -9.424 1.00 92.69 78 VAL A CA 1
ATOM 593 C C . VAL A 1 78 ? 9.419 -10.470 -10.544 1.00 92.69 78 VAL A C 1
ATOM 595 O O . VAL A 1 78 ? 10.054 -10.297 -11.585 1.00 92.69 78 VAL A O 1
ATOM 598 N N . VAL A 1 79 ? 8.226 -9.914 -10.326 1.00 91.88 79 VAL A N 1
ATOM 599 C CA . VAL A 1 79 ? 7.516 -9.069 -11.297 1.00 91.88 79 VAL A CA 1
ATOM 600 C C . VAL A 1 79 ? 6.839 -7.871 -10.635 1.00 91.88 79 VAL A C 1
ATOM 602 O O . VAL A 1 79 ? 6.471 -7.909 -9.463 1.00 91.88 79 VAL A O 1
ATOM 605 N N . TRP A 1 80 ? 6.627 -6.815 -11.417 1.00 91.50 80 TRP A N 1
ATOM 606 C CA . TRP A 1 80 ? 5.835 -5.632 -11.072 1.00 91.50 80 TRP A CA 1
ATOM 607 C C . TRP A 1 80 ? 4.835 -5.353 -12.196 1.00 91.50 80 TRP A C 1
ATOM 609 O O . TRP A 1 80 ? 5.071 -5.697 -13.353 1.00 91.50 80 TRP A O 1
ATOM 619 N N . TYR A 1 81 ? 3.689 -4.744 -11.874 1.00 92.38 81 TYR A N 1
ATOM 620 C CA . TYR A 1 81 ? 2.633 -4.523 -12.870 1.00 92.38 81 TYR A CA 1
ATOM 621 C C . TYR A 1 81 ? 2.838 -3.264 -13.735 1.00 92.38 81 TYR A C 1
ATOM 623 O O . TYR A 1 81 ? 2.105 -3.055 -14.695 1.00 92.38 81 TYR A O 1
ATOM 631 N N . GLY A 1 82 ? 3.823 -2.423 -13.408 1.00 91.00 82 GLY A N 1
ATOM 632 C CA . GLY A 1 82 ? 4.127 -1.195 -14.136 1.00 91.00 82 GLY A CA 1
ATOM 633 C C . GLY A 1 82 ? 3.079 -0.061 -14.067 1.00 91.00 82 GLY A C 1
ATOM 634 O O . GLY A 1 82 ? 2.029 -0.158 -13.419 1.00 91.00 82 GLY A O 1
ATOM 635 N N . PRO A 1 83 ? 3.363 1.055 -14.761 1.00 89.75 83 PRO A N 1
ATOM 636 C CA . PRO A 1 83 ? 2.669 2.333 -14.592 1.00 89.75 83 PRO A CA 1
ATOM 637 C C . PRO A 1 83 ? 1.220 2.343 -15.087 1.00 89.75 83 PRO A C 1
ATOM 639 O O . PRO A 1 83 ? 0.402 3.097 -14.558 1.00 89.75 83 PRO A O 1
ATOM 642 N N . GLN A 1 84 ? 0.867 1.533 -16.089 1.00 92.94 84 GLN A N 1
ATOM 643 C CA . GLN A 1 84 ? -0.496 1.507 -16.630 1.00 92.94 84 GLN A CA 1
ATOM 644 C C . GLN A 1 84 ? -1.479 0.902 -15.624 1.00 92.94 84 GLN A C 1
ATOM 646 O O . GLN A 1 84 ? -2.549 1.462 -15.391 1.00 92.94 84 GLN A O 1
ATOM 651 N N . TRP A 1 85 ? -1.097 -0.209 -14.989 1.00 94.00 85 TRP A N 1
ATOM 652 C CA . TRP A 1 85 ? -1.902 -0.842 -13.947 1.00 94.00 85 TRP A CA 1
ATOM 653 C C . TRP A 1 85 ? -1.955 0.001 -12.669 1.00 94.00 85 TRP A C 1
ATOM 655 O O . TRP A 1 85 ? -3.023 0.100 -12.068 1.00 94.00 85 TRP A O 1
ATOM 665 N N . ALA A 1 86 ? -0.862 0.684 -12.311 1.00 90.62 86 ALA A N 1
ATOM 666 C CA . ALA A 1 86 ? -0.877 1.674 -11.234 1.00 90.62 86 ALA A CA 1
ATOM 667 C C . ALA A 1 86 ? -1.874 2.809 -11.519 1.00 90.62 86 ALA A C 1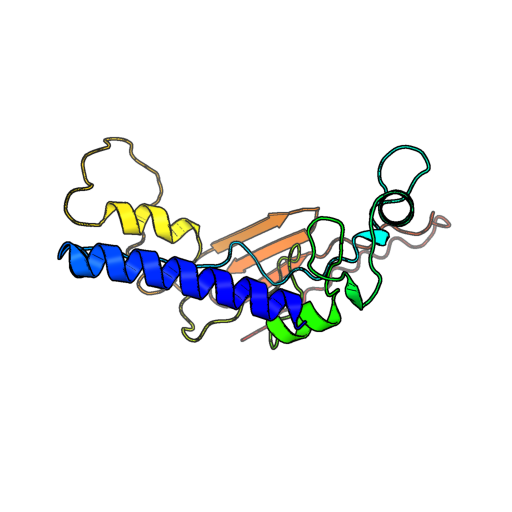
ATOM 669 O O . ALA A 1 86 ? -2.707 3.128 -10.678 1.00 90.62 86 ALA A O 1
ATOM 670 N N . SER A 1 87 ? -1.840 3.368 -12.733 1.00 89.56 87 SER A N 1
ATOM 671 C CA . SER A 1 87 ? -2.735 4.460 -13.146 1.00 89.56 87 SER A CA 1
ATOM 672 C C . SER A 1 87 ? -4.205 4.038 -13.156 1.00 89.56 87 SER A C 1
ATOM 674 O O . SER A 1 87 ? -5.080 4.839 -12.839 1.00 89.56 87 SER A O 1
ATOM 676 N N . ALA A 1 88 ? -4.492 2.774 -13.487 1.00 92.12 88 ALA A N 1
ATOM 677 C CA . ALA A 1 88 ? -5.844 2.231 -13.395 1.00 92.12 88 ALA A CA 1
ATOM 678 C C . ALA A 1 88 ? -6.372 2.228 -11.948 1.00 92.12 88 ALA A C 1
ATOM 680 O O . ALA A 1 88 ? -7.564 2.438 -11.744 1.00 92.12 88 ALA A O 1
ATOM 681 N N . ALA A 1 89 ? -5.495 2.026 -10.959 1.00 88.81 89 ALA A N 1
ATOM 682 C CA . ALA A 1 89 ? -5.847 2.054 -9.541 1.00 88.81 89 ALA A CA 1
ATOM 683 C C . ALA A 1 89 ? -5.877 3.474 -8.944 1.00 88.81 89 ALA A C 1
ATOM 685 O O . ALA A 1 89 ? -6.597 3.700 -7.975 1.00 88.81 89 ALA A O 1
ATOM 686 N N . THR A 1 90 ? -5.119 4.430 -9.496 1.00 86.62 90 THR A N 1
ATOM 687 C CA . THR A 1 90 ? -5.091 5.817 -8.991 1.00 86.62 90 THR A CA 1
ATOM 688 C C . THR A 1 90 ? -6.108 6.740 -9.653 1.00 86.62 90 THR A C 1
ATOM 690 O O . THR A 1 90 ? -6.430 7.783 -9.079 1.00 86.62 90 THR A O 1
ATOM 693 N N . ALA A 1 91 ? -6.646 6.375 -10.822 1.00 86.62 91 ALA A N 1
ATOM 694 C CA . ALA A 1 91 ? -7.645 7.167 -11.534 1.00 86.62 91 ALA A CA 1
ATOM 695 C C . ALA A 1 91 ? -8.837 7.553 -10.623 1.00 86.62 91 ALA A C 1
ATOM 697 O O . ALA A 1 91 ? -9.346 6.710 -9.885 1.00 86.62 91 ALA A O 1
ATOM 698 N N . PRO A 1 92 ? -9.317 8.814 -10.669 1.00 88.00 92 PRO A N 1
ATOM 699 C CA . PRO A 1 92 ? -8.978 9.874 -11.627 1.00 88.00 92 PRO A CA 1
ATOM 700 C C . PRO A 1 92 ? -7.752 10.721 -11.240 1.00 88.00 92 PRO A C 1
ATOM 702 O O . PRO A 1 92 ? -7.481 11.732 -11.890 1.00 88.00 92 PRO A O 1
ATOM 705 N N . ASN A 1 93 ? -7.028 10.359 -10.181 1.00 84.88 93 ASN A N 1
ATOM 706 C CA . ASN A 1 93 ? -5.914 11.157 -9.689 1.00 84.88 93 ASN A CA 1
ATOM 707 C C . ASN A 1 93 ? -4.702 11.076 -10.614 1.00 84.88 93 ASN A C 1
ATOM 709 O O . ASN A 1 93 ? -4.478 10.102 -11.334 1.00 84.88 93 ASN A O 1
ATOM 713 N N . ARG A 1 94 ? -3.899 12.139 -10.592 1.00 81.81 94 ARG A N 1
ATOM 714 C CA . ARG A 1 94 ? -2.647 12.192 -11.342 1.00 81.81 94 ARG A CA 1
ATOM 715 C C . ARG A 1 94 ? -1.565 11.461 -10.557 1.00 81.81 94 ARG A C 1
ATOM 717 O O . ARG A 1 94 ? -1.441 11.685 -9.362 1.00 81.81 94 ARG A O 1
ATOM 724 N N . GLY A 1 95 ? -0.724 10.703 -11.252 1.00 79.88 95 GLY A N 1
ATOM 725 C CA . GLY A 1 95 ? 0.471 10.089 -10.675 1.00 79.88 95 GLY A CA 1
ATOM 726 C C . GLY A 1 95 ? 0.199 8.786 -9.927 1.00 79.88 95 GLY A C 1
ATOM 727 O O . GLY A 1 95 ? -0.860 8.171 -10.054 1.00 79.88 95 GLY A O 1
ATOM 728 N N . ALA A 1 96 ? 1.227 8.346 -9.215 1.00 80.81 96 ALA A N 1
ATOM 729 C CA . ALA A 1 96 ? 1.303 7.079 -8.506 1.00 80.81 96 ALA A CA 1
ATOM 730 C C . ALA A 1 96 ? 2.267 7.256 -7.317 1.00 80.81 96 ALA A C 1
ATOM 732 O O . ALA A 1 96 ? 2.671 8.382 -7.012 1.00 80.81 96 ALA A O 1
ATOM 733 N N . LYS A 1 97 ? 2.674 6.170 -6.661 1.00 83.50 97 LYS A N 1
ATOM 734 C CA . LYS A 1 97 ? 3.705 6.192 -5.618 1.00 83.50 97 LYS A CA 1
ATOM 735 C C . LYS A 1 97 ? 4.925 7.029 -6.016 1.00 83.50 97 LYS A C 1
ATOM 737 O O . LYS A 1 97 ? 5.329 7.059 -7.181 1.00 83.50 97 LYS A O 1
ATOM 742 N N . SER A 1 98 ? 5.510 7.700 -5.023 1.00 76.06 98 SER A N 1
ATOM 743 C CA . SER A 1 98 ? 6.637 8.629 -5.180 1.00 76.06 98 SER A CA 1
ATOM 744 C C . SER A 1 98 ? 6.304 9.906 -5.963 1.00 76.06 98 SER A C 1
ATOM 746 O O . SER A 1 98 ? 7.217 10.643 -6.320 1.00 76.06 98 SER A O 1
ATOM 748 N N . CYS A 1 99 ? 5.020 10.190 -6.220 1.00 67.56 99 CYS A N 1
ATOM 749 C CA . CYS A 1 99 ? 4.537 11.492 -6.682 1.00 67.56 99 CYS A CA 1
ATOM 750 C C . CYS A 1 99 ? 3.850 12.240 -5.527 1.00 67.56 99 CYS A C 1
ATOM 752 O O . CYS A 1 99 ? 3.168 11.633 -4.712 1.00 67.56 99 CYS A O 1
ATOM 754 N N . THR A 1 100 ? 3.956 13.570 -5.491 1.00 67.19 100 THR A N 1
ATOM 755 C CA . THR A 1 100 ? 3.238 14.438 -4.531 1.00 67.19 100 THR A CA 1
ATOM 756 C C . THR A 1 100 ? 1.862 14.894 -5.053 1.00 67.19 100 THR A C 1
ATOM 758 O O . THR A 1 100 ? 1.269 15.867 -4.573 1.00 67.19 100 THR A O 1
ATOM 761 N N . THR A 1 101 ? 1.353 14.220 -6.086 1.00 67.69 101 THR A N 1
ATOM 762 C CA . THR A 1 101 ? 0.065 14.484 -6.742 1.00 67.69 101 THR A CA 1
ATOM 763 C C . THR A 1 101 ? -1.115 13.962 -5.897 1.00 67.69 101 THR A C 1
ATOM 765 O O . THR A 1 101 ? -0.933 13.693 -4.717 1.00 67.69 101 THR A O 1
ATOM 768 N N . GLU A 1 102 ? -2.359 14.019 -6.384 1.00 64.88 102 GLU A N 1
ATOM 769 C CA . GLU A 1 102 ? -3.547 13.745 -5.546 1.00 64.88 102 GLU A CA 1
ATOM 770 C C . GLU A 1 102 ? -3.722 12.277 -5.142 1.00 64.88 102 GLU A C 1
ATOM 772 O O . GLU A 1 102 ? -3.369 11.384 -5.908 1.00 64.88 102 GLU A O 1
ATOM 777 N N . ASP A 1 103 ? -4.422 12.084 -4.019 1.00 56.47 103 ASP A N 1
ATOM 778 C CA . ASP A 1 103 ? -5.060 10.834 -3.603 1.00 56.47 103 ASP A CA 1
ATOM 779 C C . ASP A 1 103 ? -6.578 11.084 -3.467 1.00 56.47 103 ASP A C 1
ATOM 781 O O . ASP A 1 103 ? -7.008 12.093 -2.903 1.00 56.47 103 ASP A O 1
ATOM 785 N N . GLY A 1 104 ? -7.409 10.203 -4.029 1.00 47.28 104 GLY A N 1
ATOM 786 C CA . GLY A 1 104 ? -8.871 10.362 -4.071 1.00 47.28 104 GLY A CA 1
ATOM 787 C C . GLY A 1 104 ? -9.573 9.820 -2.822 1.00 47.28 104 GLY A C 1
ATOM 788 O O . GLY A 1 104 ? -9.064 8.918 -2.165 1.00 47.28 104 GLY A O 1
ATOM 789 N N . SER A 1 105 ? -10.772 10.333 -2.509 1.00 46.94 105 SER A N 1
ATOM 790 C CA . SER A 1 105 ? -11.604 9.865 -1.385 1.00 46.94 105 SER A CA 1
ATOM 791 C C . SER A 1 105 ? -13.110 10.031 -1.661 1.00 46.94 105 SER A C 1
ATOM 793 O O . SER A 1 105 ? -13.520 10.884 -2.444 1.00 46.94 105 SER A O 1
ATOM 795 N N . ILE A 1 106 ? -13.940 9.214 -0.994 1.00 50.84 106 ILE A N 1
ATOM 796 C CA . ILE A 1 106 ? -15.418 9.306 -0.956 1.00 50.84 106 ILE A CA 1
ATOM 797 C C . ILE A 1 106 ? -15.876 10.464 -0.041 1.00 50.84 106 ILE A C 1
ATOM 799 O O . ILE A 1 106 ? -17.006 10.944 -0.140 1.00 50.84 106 ILE A O 1
ATOM 803 N N . THR A 1 107 ? -14.990 10.954 0.830 1.00 56.62 107 THR A N 1
ATOM 804 C CA . THR A 1 107 ? -15.196 12.152 1.649 1.00 56.62 107 THR A CA 1
ATOM 805 C C . THR A 1 107 ? -14.249 13.264 1.196 1.00 56.62 107 THR A C 1
ATOM 807 O O . THR A 1 107 ? -13.049 13.059 1.051 1.00 56.62 107 THR A O 1
ATOM 810 N N . ASN A 1 108 ? -14.777 14.477 1.011 1.00 66.38 108 ASN A N 1
ATOM 811 C CA . ASN A 1 108 ? -13.981 15.643 0.591 1.00 66.38 108 ASN A CA 1
ATOM 812 C C . ASN A 1 108 ? -13.306 16.368 1.771 1.00 66.38 108 ASN A C 1
ATOM 814 O O . ASN A 1 108 ? -12.766 17.464 1.603 1.00 66.38 108 ASN A O 1
ATOM 818 N N . THR A 1 109 ? -13.369 15.796 2.977 1.00 73.69 109 THR A N 1
ATOM 819 C CA . THR A 1 109 ? -12.657 16.335 4.136 1.00 73.69 109 THR A CA 1
ATOM 820 C C . THR A 1 109 ? -11.190 15.961 4.013 1.00 73.69 109 THR A C 1
ATOM 822 O O . THR A 1 109 ? -10.852 14.784 3.944 1.00 73.69 109 THR A O 1
ATOM 825 N N . LEU A 1 110 ? -10.316 16.965 3.999 1.00 74.31 110 LEU A N 1
ATOM 826 C CA . LEU A 1 110 ? -8.878 16.737 4.039 1.00 74.31 110 LEU A CA 1
ATOM 827 C C . LEU A 1 110 ? -8.499 16.098 5.382 1.00 74.31 110 LEU A C 1
ATOM 829 O O . LEU A 1 110 ? -8.830 16.622 6.446 1.00 74.31 110 LEU A O 1
ATOM 833 N N . THR A 1 111 ? -7.817 14.963 5.307 1.00 79.69 111 THR A N 1
ATOM 834 C CA . THR A 1 111 ? -7.291 14.197 6.439 1.00 79.69 111 THR A CA 1
ATOM 835 C C . THR A 1 111 ? -5.943 13.625 6.026 1.00 79.69 111 THR A C 1
ATOM 837 O O . THR A 1 111 ? -5.726 13.314 4.855 1.00 79.69 111 THR A O 1
ATOM 840 N N . THR A 1 112 ? -5.027 13.513 6.976 1.00 83.00 112 THR A N 1
ATOM 841 C CA . THR A 1 112 ? -3.670 13.014 6.772 1.00 83.00 112 THR A CA 1
ATOM 842 C C . THR A 1 112 ? -3.333 11.927 7.782 1.00 83.00 112 THR A C 1
ATOM 844 O O . THR A 1 112 ? -3.961 11.803 8.831 1.00 83.00 112 THR A O 1
ATOM 847 N N . VAL A 1 113 ? -2.273 11.167 7.503 1.00 85.44 113 VAL A N 1
ATOM 848 C CA . VAL A 1 113 ? -1.712 10.194 8.456 1.00 85.44 113 VAL A CA 1
ATOM 849 C C . VAL A 1 113 ? -1.337 10.842 9.801 1.00 85.44 113 VAL A C 1
ATOM 851 O O . VAL A 1 113 ? -1.399 10.191 10.841 1.00 85.44 113 VAL A O 1
ATOM 854 N N . MET A 1 114 ? -1.013 12.142 9.802 1.00 82.75 114 MET A N 1
ATOM 855 C CA . MET A 1 114 ? -0.669 12.894 11.014 1.00 82.75 114 MET A CA 1
ATOM 856 C C . MET A 1 114 ? -1.862 13.054 11.968 1.00 82.75 114 MET A C 1
ATOM 858 O O . MET A 1 114 ? -1.654 13.254 13.161 1.00 82.75 114 MET A O 1
ATOM 862 N N . ASP A 1 115 ? -3.096 12.899 11.478 1.00 81.25 115 ASP A N 1
ATOM 863 C CA . ASP A 1 115 ? -4.314 13.009 12.287 1.00 81.25 115 ASP A CA 1
ATOM 864 C C . ASP A 1 115 ? -4.633 11.716 13.064 1.00 81.25 115 ASP A C 1
ATOM 866 O O . ASP A 1 115 ? -5.436 11.731 13.998 1.00 81.25 115 ASP A O 1
ATOM 870 N N . ILE A 1 116 ? -3.995 10.587 12.722 1.00 84.31 116 ILE A N 1
ATOM 871 C CA . ILE A 1 116 ? -4.286 9.277 13.328 1.00 84.31 116 ILE A CA 1
ATOM 872 C C . ILE A 1 116 ? -3.845 9.231 14.788 1.00 84.31 116 ILE A C 1
ATOM 874 O O . ILE A 1 116 ? -4.625 8.826 15.647 1.00 84.31 116 ILE A O 1
ATOM 878 N N . LEU A 1 117 ? -2.602 9.629 15.082 1.00 79.06 117 LEU A N 1
ATOM 879 C CA . LEU A 1 117 ? -2.053 9.531 16.436 1.00 79.06 117 LEU A CA 1
ATOM 880 C C . LEU A 1 117 ? -2.834 10.397 17.441 1.00 79.06 117 LEU A C 1
ATOM 882 O O . LEU A 1 117 ? -3.251 9.849 18.462 1.00 79.06 117 LEU A O 1
ATOM 886 N N . PRO A 1 118 ? -3.111 11.690 17.174 1.00 73.75 118 PRO A N 1
ATOM 887 C CA . PRO A 1 118 ? -3.946 12.497 18.063 1.00 73.75 118 PRO A CA 1
ATOM 888 C C . PRO A 1 118 ? -5.323 11.870 18.265 1.00 73.75 118 PRO A C 1
ATOM 890 O O . PRO A 1 118 ? -5.819 11.813 19.387 1.00 73.75 118 PRO A O 1
ATOM 893 N N . LYS A 1 119 ? -5.914 11.319 17.196 1.00 75.94 119 LYS A N 1
ATOM 894 C CA . LYS A 1 119 ? -7.232 10.699 17.288 1.00 75.94 119 LYS A CA 1
ATOM 895 C C . LYS A 1 119 ? -7.237 9.401 18.094 1.00 75.94 119 LYS A C 1
ATOM 897 O O . LYS A 1 119 ? -8.219 9.125 18.779 1.00 75.94 119 LYS A O 1
ATOM 902 N N . ALA A 1 120 ? -6.163 8.620 18.022 1.00 79.62 120 ALA A N 1
ATOM 903 C CA . ALA A 1 120 ? -5.993 7.423 18.834 1.00 79.62 120 ALA A CA 1
ATOM 904 C C . ALA A 1 120 ? -5.830 7.779 20.320 1.00 79.62 120 ALA A C 1
ATOM 906 O O . ALA A 1 120 ? -6.411 7.107 21.165 1.00 79.62 120 ALA A O 1
ATOM 907 N N . LEU A 1 121 ? -5.102 8.855 20.641 1.00 75.69 121 LEU A N 1
ATOM 908 C CA . LEU A 1 121 ? -4.934 9.329 22.021 1.00 75.69 121 LEU A CA 1
ATOM 909 C C . LEU A 1 121 ? -6.238 9.866 22.640 1.00 75.69 121 LEU A C 1
ATOM 911 O O . LEU A 1 121 ? -6.415 9.744 23.847 1.00 75.69 121 LEU A O 1
ATOM 915 N N . ASP A 1 122 ? -7.169 10.381 21.828 1.00 74.19 122 ASP A N 1
ATOM 916 C CA . ASP A 1 122 ? -8.511 10.798 22.273 1.00 74.19 122 ASP A CA 1
ATOM 917 C C . ASP A 1 122 ? -9.427 9.625 22.683 1.00 74.19 122 ASP A C 1
ATOM 919 O O . ASP A 1 122 ? -10.520 9.851 23.217 1.00 74.19 122 ASP A O 1
ATOM 923 N N . LEU A 1 123 ? -9.049 8.370 22.404 1.00 76.56 123 LEU A N 1
ATOM 924 C CA . LEU A 1 123 ? -9.870 7.219 22.774 1.00 76.56 123 LEU A CA 1
ATOM 925 C C . LEU A 1 123 ? -9.886 7.031 24.305 1.00 76.56 123 LEU A C 1
ATOM 927 O O . LEU A 1 123 ? -8.851 7.173 24.968 1.00 76.56 123 LEU A O 1
ATOM 931 N N . PRO A 1 124 ? -11.048 6.687 24.897 1.00 73.19 124 PRO A N 1
ATOM 932 C CA . PRO A 1 124 ? -11.156 6.467 26.335 1.00 73.19 124 PRO A CA 1
ATOM 933 C C . PRO A 1 124 ? -10.106 5.462 26.836 1.00 73.19 124 PRO A C 1
ATOM 935 O O . PRO A 1 124 ? -10.001 4.359 26.315 1.00 73.19 124 PRO A O 1
ATOM 938 N N . GLY A 1 125 ? -9.337 5.839 27.863 1.00 66.12 125 GLY A N 1
ATOM 939 C CA . GLY A 1 125 ? -8.345 4.959 28.499 1.00 66.12 125 GLY A CA 1
ATOM 940 C C . GLY A 1 125 ? -6.883 5.154 28.072 1.00 66.12 125 GLY A C 1
ATOM 941 O O . GLY A 1 125 ? -6.014 4.583 28.723 1.00 66.12 125 GLY A O 1
ATOM 942 N N . LEU A 1 126 ? -6.580 5.993 27.068 1.00 65.06 126 LEU A N 1
ATOM 943 C CA . LEU A 1 126 ? -5.204 6.234 26.580 1.00 65.06 126 LEU A CA 1
ATOM 944 C C . LEU A 1 126 ? -4.549 7.553 27.059 1.00 65.06 126 LEU A C 1
ATOM 946 O O . LEU A 1 126 ? -3.402 7.836 26.717 1.00 65.06 126 LEU A O 1
ATOM 950 N N . ASN A 1 127 ? -5.215 8.320 27.931 1.00 54.38 127 ASN A N 1
ATOM 951 C CA . ASN A 1 127 ? -4.790 9.644 28.438 1.00 54.38 127 ASN A CA 1
ATOM 952 C C . ASN A 1 127 ? -3.536 9.669 29.359 1.00 54.38 127 ASN A C 1
ATOM 954 O O . ASN A 1 127 ? -3.351 10.619 30.119 1.00 54.38 127 ASN A O 1
ATOM 958 N N . THR A 1 128 ? -2.677 8.644 29.369 1.00 51.84 128 THR A N 1
ATOM 959 C CA . THR A 1 128 ? -1.672 8.447 30.441 1.00 51.84 128 THR A CA 1
ATOM 960 C C . THR A 1 128 ? -0.221 8.771 30.086 1.00 51.84 128 THR A C 1
ATOM 962 O O . THR A 1 128 ? 0.635 8.707 30.967 1.00 51.84 128 THR A O 1
ATOM 965 N N . LEU A 1 129 ? 0.109 9.126 28.843 1.00 50.78 129 LEU A N 1
ATOM 966 C CA . LEU A 1 129 ? 1.491 9.454 28.476 1.00 50.78 129 LEU A CA 1
ATOM 967 C C . LEU A 1 129 ? 1.673 10.974 28.484 1.00 50.78 129 LEU A C 1
ATOM 969 O O . LEU A 1 129 ? 1.386 11.646 27.502 1.00 50.78 129 LEU A O 1
ATOM 973 N N . GLY A 1 130 ? 2.130 11.503 29.625 1.00 47.50 130 GLY A N 1
ATOM 974 C CA . GLY A 1 130 ? 2.379 12.924 29.918 1.00 47.50 130 GLY A CA 1
ATOM 975 C C . GLY A 1 130 ? 3.472 13.606 29.083 1.00 47.50 130 GLY A C 1
ATOM 976 O O . GLY A 1 130 ? 4.249 14.401 29.605 1.00 47.50 130 GLY A O 1
ATOM 977 N N . THR A 1 131 ? 3.551 13.305 27.795 1.00 48.41 131 THR A N 1
ATOM 978 C CA . THR A 1 131 ? 4.291 14.082 26.809 1.00 48.41 131 THR A CA 1
ATOM 979 C C . THR A 1 131 ? 3.311 15.006 26.106 1.00 48.41 131 THR A C 1
ATOM 981 O O . THR A 1 131 ? 2.376 14.529 25.467 1.00 48.41 131 THR A O 1
ATOM 984 N N . ASN A 1 132 ? 3.544 16.316 26.198 1.00 42.59 132 ASN A N 1
ATOM 985 C CA . ASN A 1 132 ? 2.927 17.291 25.305 1.00 42.59 132 ASN A CA 1
ATOM 986 C C . ASN A 1 132 ? 3.412 16.980 23.883 1.00 42.59 132 ASN A C 1
ATOM 988 O O . ASN A 1 132 ? 4.432 17.505 23.441 1.00 42.59 132 ASN A O 1
ATOM 992 N N . PHE A 1 133 ? 2.736 16.071 23.183 1.00 45.25 133 PHE A N 1
ATOM 993 C CA . PHE A 1 133 ? 2.823 16.046 21.736 1.00 45.25 133 PHE A CA 1
ATOM 994 C C . PHE A 1 133 ? 2.236 17.382 21.288 1.00 45.25 133 PHE A C 1
ATOM 996 O O . PHE A 1 133 ? 1.043 17.611 21.458 1.00 45.25 133 PHE A O 1
ATOM 1003 N N . GLU A 1 134 ? 3.047 18.258 20.694 1.00 41.62 134 GLU A N 1
ATOM 1004 C CA . GLU A 1 134 ? 2.540 19.366 19.871 1.00 41.62 134 GLU A CA 1
ATOM 1005 C C . GLU A 1 134 ? 1.925 18.839 18.564 1.00 41.62 134 GLU A C 1
ATOM 1007 O O . GLU A 1 134 ? 2.054 19.424 17.495 1.00 41.62 134 GLU A O 1
ATOM 1012 N N . ALA A 1 135 ? 1.238 17.704 18.624 1.00 42.47 135 ALA A N 1
ATOM 1013 C CA . ALA A 1 135 ? 0.096 17.546 17.771 1.00 42.47 135 ALA A CA 1
ATOM 1014 C C . ALA A 1 135 ? -1.007 18.275 18.525 1.00 42.47 135 ALA A C 1
ATOM 1016 O O . ALA A 1 135 ? -1.598 17.710 19.446 1.00 42.47 135 ALA A O 1
ATOM 1017 N N . GLU A 1 136 ? -1.225 19.556 18.192 1.00 40.88 136 GLU A N 1
ATOM 1018 C CA . GLU A 1 136 ? -2.503 20.197 18.493 1.00 40.88 136 GLU A CA 1
ATOM 1019 C C . GLU A 1 136 ? -3.567 19.129 18.271 1.00 40.88 136 GLU A C 1
ATOM 1021 O O . GLU A 1 136 ? -3.596 18.507 17.206 1.00 40.88 136 GLU A O 1
ATOM 1026 N N . THR A 1 137 ? -4.340 18.813 19.309 1.00 38.88 137 THR A N 1
ATOM 1027 C CA . THR A 1 137 ? -5.415 17.836 19.231 1.00 38.88 137 THR A CA 1
ATOM 1028 C C . THR A 1 137 ? -6.423 18.415 18.259 1.00 38.88 137 THR A C 1
ATOM 1030 O O . THR A 1 137 ? -7.343 19.151 18.614 1.00 38.88 137 THR A O 1
ATOM 1033 N N . LEU A 1 138 ? -6.183 18.173 16.978 1.00 41.69 138 LEU A N 1
ATOM 1034 C CA . LEU A 1 138 ? -7.034 18.600 15.909 1.00 41.69 138 LEU A CA 1
ATOM 1035 C C . LEU A 1 138 ? -8.225 17.661 16.003 1.00 41.69 138 LEU A C 1
ATOM 1037 O O . LEU A 1 138 ? -8.320 16.646 15.324 1.00 41.69 138 LEU A O 1
ATOM 1041 N N . HIS A 1 139 ? -9.201 18.053 16.819 1.00 39.16 139 HIS A N 1
ATOM 1042 C CA . HIS A 1 139 ? -10.605 17.752 16.581 1.00 39.16 139 HIS A CA 1
ATOM 1043 C C . HIS A 1 139 ? -11.036 18.373 15.229 1.00 39.16 139 HIS A C 1
ATOM 1045 O O . HIS A 1 139 ? -12.022 19.104 15.134 1.00 39.16 139 HIS A O 1
ATOM 1051 N N . ARG A 1 140 ? -10.289 18.128 14.146 1.00 44.88 140 ARG A N 1
ATOM 1052 C CA . ARG A 1 140 ? -10.602 18.580 12.797 1.00 44.88 140 ARG A CA 1
ATOM 1053 C C . ARG A 1 140 ? -11.537 17.566 12.179 1.00 44.88 140 ARG A C 1
ATOM 1055 O O . ARG A 1 140 ? -11.191 16.776 11.317 1.00 44.88 140 ARG A O 1
ATOM 1062 N N . SER A 1 141 ? -12.793 17.659 12.599 1.00 40.00 141 SER A N 1
ATOM 1063 C CA . SER A 1 141 ? -13.910 17.138 11.807 1.00 40.00 141 SER A CA 1
ATOM 1064 C C . SER A 1 141 ? -14.043 17.853 10.450 1.00 40.00 141 SER A C 1
ATOM 1066 O O . SER A 1 141 ? -14.801 17.398 9.595 1.00 40.00 141 SER A O 1
ATOM 1068 N N . LYS A 1 142 ? -13.297 18.947 10.228 1.00 43.94 142 LYS A N 1
ATOM 1069 C CA . LYS A 1 142 ? -13.116 19.650 8.956 1.00 43.94 142 LYS A CA 1
ATOM 1070 C C . LYS A 1 142 ? -11.732 20.296 8.953 1.00 43.94 142 LYS A C 1
ATOM 1072 O O . LYS A 1 142 ? -11.416 21.016 9.898 1.00 43.94 142 LYS A O 1
ATOM 1077 N N . ALA A 1 143 ? -10.934 20.075 7.913 1.00 50.25 143 ALA A N 1
ATOM 1078 C CA . ALA A 1 143 ? -9.810 20.962 7.652 1.00 50.25 143 ALA A CA 1
ATOM 1079 C C . ALA A 1 143 ? -10.349 22.389 7.458 1.00 50.25 143 ALA A C 1
ATOM 1081 O O . ALA A 1 143 ? -11.286 22.597 6.680 1.00 50.25 143 ALA A O 1
ATOM 1082 N N . ASN A 1 144 ? -9.823 23.361 8.200 1.00 54.00 144 ASN A N 1
ATOM 1083 C CA . ASN A 1 144 ? -10.215 24.757 8.034 1.00 54.00 144 ASN A CA 1
ATOM 1084 C C . ASN A 1 144 ? -9.641 25.295 6.713 1.00 54.00 144 ASN A C 1
ATOM 1086 O O . ASN A 1 144 ? -8.621 24.820 6.216 1.00 54.00 144 ASN A O 1
ATOM 1090 N N . GLN A 1 145 ? -10.263 26.337 6.149 1.00 54.78 145 GLN A N 1
ATOM 1091 C CA . GLN A 1 145 ? -9.808 26.998 4.910 1.00 54.78 145 GLN A CA 1
ATOM 1092 C C . GLN A 1 145 ? -8.353 27.511 4.955 1.00 54.78 145 GLN A C 1
ATOM 1094 O O . GLN A 1 145 ? -7.810 27.889 3.920 1.00 54.78 145 GLN A O 1
ATOM 1099 N N . THR A 1 146 ? -7.731 27.534 6.132 1.00 63.19 146 THR A N 1
ATOM 1100 C CA . THR A 1 146 ? -6.380 28.040 6.391 1.00 63.19 146 THR A CA 1
ATOM 1101 C C . THR A 1 146 ? -5.348 26.944 6.646 1.00 63.19 146 THR A C 1
ATOM 1103 O O . THR A 1 146 ? -4.199 27.266 6.934 1.00 63.19 146 THR A O 1
ATOM 1106 N N . ASP A 1 147 ? -5.729 25.668 6.591 1.00 72.69 147 ASP A N 1
ATOM 1107 C CA . ASP A 1 147 ? -4.820 24.569 6.910 1.00 72.69 147 ASP A CA 1
ATOM 1108 C C . ASP A 1 147 ? -3.724 24.450 5.855 1.00 72.69 147 ASP A C 1
ATOM 1110 O O . ASP A 1 147 ? -4.022 24.341 4.663 1.00 72.69 147 ASP A O 1
ATOM 1114 N N . ILE A 1 148 ? -2.469 24.467 6.311 1.00 84.25 148 ILE A N 1
ATOM 1115 C CA . ILE A 1 148 ? -1.281 24.343 5.469 1.00 84.25 148 ILE A CA 1
ATOM 1116 C C . ILE A 1 148 ? -0.687 22.953 5.663 1.00 84.25 148 ILE A C 1
ATOM 1118 O O . ILE A 1 148 ? -0.329 22.586 6.780 1.00 84.25 148 ILE A O 1
ATOM 1122 N N . ILE A 1 149 ? -0.561 22.194 4.577 1.00 84.69 149 ILE A N 1
ATOM 1123 C CA . ILE A 1 149 ? 0.052 20.861 4.581 1.00 84.69 149 ILE A CA 1
ATOM 1124 C C . ILE A 1 149 ? 1.126 20.813 3.499 1.00 84.69 149 ILE A C 1
ATOM 1126 O O . ILE A 1 149 ? 0.888 21.247 2.371 1.00 84.69 149 ILE A O 1
ATOM 1130 N N . GLY A 1 150 ? 2.310 20.318 3.850 1.00 86.44 150 GLY A N 1
ATOM 1131 C CA . GLY A 1 150 ? 3.455 20.211 2.951 1.00 86.44 150 GLY A CA 1
ATOM 1132 C C . GLY A 1 150 ? 3.889 18.765 2.739 1.00 86.44 150 GLY A C 1
ATOM 1133 O O . GLY A 1 150 ? 3.811 17.951 3.654 1.00 86.44 150 GLY A O 1
ATOM 1134 N N . TRP A 1 151 ? 4.384 18.478 1.538 1.00 89.69 151 TRP A N 1
ATOM 1135 C CA . TRP A 1 151 ? 5.041 17.226 1.173 1.00 89.69 151 TRP A CA 1
ATOM 1136 C C . TRP A 1 151 ? 6.352 17.546 0.459 1.00 89.69 151 TRP A C 1
ATOM 1138 O O . TRP A 1 151 ? 6.381 18.425 -0.402 1.00 89.69 151 TRP A O 1
ATOM 1148 N N . GLU A 1 152 ? 7.416 16.816 0.773 1.00 89.81 152 GLU A N 1
ATOM 1149 C CA . GLU A 1 152 ? 8.670 16.817 0.018 1.00 89.81 152 GLU A CA 1
ATOM 1150 C C . GLU A 1 152 ? 9.238 15.401 0.029 1.00 89.81 152 GLU A C 1
ATOM 1152 O O . GLU A 1 152 ? 9.283 14.755 1.076 1.00 89.81 152 GLU A O 1
ATOM 1157 N N . GLN A 1 153 ? 9.605 14.904 -1.148 1.00 82.81 153 GLN A N 1
ATOM 1158 C CA . GLN A 1 153 ? 10.312 13.640 -1.294 1.00 82.81 153 GLN A CA 1
ATOM 1159 C C . GLN A 1 153 ? 11.026 13.622 -2.644 1.00 82.81 153 GLN A C 1
ATOM 1161 O O . GLN A 1 153 ? 10.458 14.052 -3.639 1.00 82.81 153 GLN A O 1
ATOM 1166 N N . PHE A 1 154 ? 12.247 13.091 -2.722 1.00 83.62 154 PHE A N 1
ATOM 1167 C CA . PHE A 1 154 ? 12.985 12.931 -3.988 1.00 83.62 154 PHE A CA 1
ATOM 1168 C C . PHE A 1 154 ? 13.097 14.218 -4.836 1.00 83.62 154 PHE A C 1
ATOM 1170 O O . PHE A 1 154 ? 13.145 14.155 -6.064 1.00 83.62 154 PHE A O 1
ATOM 1177 N N . GLY A 1 155 ? 13.133 15.395 -4.199 1.00 83.62 155 GLY A N 1
ATOM 1178 C CA . GLY A 1 155 ? 13.230 16.678 -4.899 1.00 83.62 155 GLY A CA 1
ATOM 1179 C C . GLY A 1 155 ? 11.929 17.144 -5.563 1.00 83.62 155 GLY A C 1
ATOM 1180 O O . GLY A 1 155 ? 11.923 18.200 -6.198 1.00 83.62 155 GLY A O 1
ATOM 1181 N N . ILE A 1 156 ? 10.827 16.404 -5.411 1.00 86.56 156 ILE A N 1
ATOM 1182 C CA . ILE A 1 156 ? 9.478 16.886 -5.714 1.00 86.56 156 ILE A CA 1
ATOM 1183 C C . ILE A 1 156 ? 8.818 17.393 -4.431 1.00 86.56 156 ILE A C 1
ATOM 1185 O O . ILE A 1 156 ? 9.046 16.866 -3.345 1.00 86.56 156 ILE A O 1
ATOM 1189 N N . ALA A 1 157 ? 7.982 18.421 -4.550 1.00 88.12 157 ALA A N 1
ATOM 1190 C CA . ALA A 1 157 ? 7.316 19.021 -3.402 1.00 88.12 157 ALA A CA 1
ATOM 1191 C C . ALA A 1 157 ? 5.867 19.399 -3.711 1.00 88.12 157 ALA A C 1
ATOM 1193 O O . ALA A 1 157 ? 5.488 19.611 -4.865 1.00 88.12 157 ALA A O 1
ATOM 1194 N N . ALA A 1 158 ? 5.051 19.492 -2.669 1.00 87.44 158 ALA A N 1
ATOM 1195 C CA . ALA A 1 158 ? 3.713 20.051 -2.732 1.00 87.44 158 ALA A CA 1
ATOM 1196 C C . ALA A 1 158 ? 3.418 20.873 -1.480 1.00 87.44 158 ALA A C 1
ATOM 1198 O O . ALA A 1 158 ? 3.860 20.536 -0.385 1.00 87.44 158 ALA A O 1
ATOM 1199 N N . VAL A 1 159 ? 2.616 21.920 -1.637 1.00 89.25 159 VAL A N 1
ATOM 1200 C CA . VAL A 1 159 ? 2.005 22.633 -0.514 1.00 89.25 159 VAL A CA 1
ATOM 1201 C C . VAL A 1 159 ? 0.524 22.819 -0.795 1.00 89.25 159 VAL A C 1
ATOM 1203 O O . VAL A 1 159 ? 0.140 23.218 -1.895 1.00 89.25 159 VAL A O 1
ATOM 1206 N N . ARG A 1 160 ? -0.312 22.512 0.194 1.00 84.25 160 ARG A N 1
ATOM 1207 C CA . ARG A 1 160 ? -1.760 22.691 0.147 1.00 84.25 160 ARG A CA 1
ATOM 1208 C C . ARG A 1 160 ? -2.185 23.721 1.182 1.00 84.25 160 ARG A C 1
ATOM 1210 O O . ARG A 1 160 ? -1.765 23.619 2.326 1.00 84.25 160 ARG A O 1
ATOM 1217 N N . VAL A 1 161 ? -3.020 24.675 0.773 1.00 84.88 161 VAL A N 1
ATOM 1218 C CA . VAL A 1 161 ? -3.691 25.656 1.637 1.00 84.88 161 VAL A CA 1
ATOM 1219 C C . VAL A 1 161 ? -5.192 25.583 1.367 1.00 84.88 161 VAL A C 1
ATOM 1221 O O . VAL A 1 161 ? -5.668 26.015 0.312 1.00 84.88 161 VAL A O 1
ATOM 1224 N N . GLY A 1 162 ? -5.948 24.979 2.286 1.00 79.12 162 GLY A N 1
ATOM 1225 C CA . GLY A 1 162 ? -7.362 24.670 2.058 1.00 79.12 162 GLY A CA 1
ATOM 1226 C C . GLY A 1 162 ? -7.561 23.781 0.818 1.00 79.12 162 GLY A C 1
ATOM 1227 O O . GLY A 1 162 ? -7.147 22.620 0.799 1.00 79.12 162 GLY A O 1
ATOM 1228 N N . HIS A 1 163 ? -8.191 24.315 -0.234 1.00 79.75 163 HIS A N 1
ATOM 1229 C CA . HIS A 1 163 ? -8.393 23.612 -1.515 1.00 79.75 163 HIS A CA 1
ATOM 1230 C C . HIS A 1 163 ? -7.316 23.907 -2.565 1.00 79.75 163 HIS A C 1
ATOM 1232 O O . HIS A 1 163 ?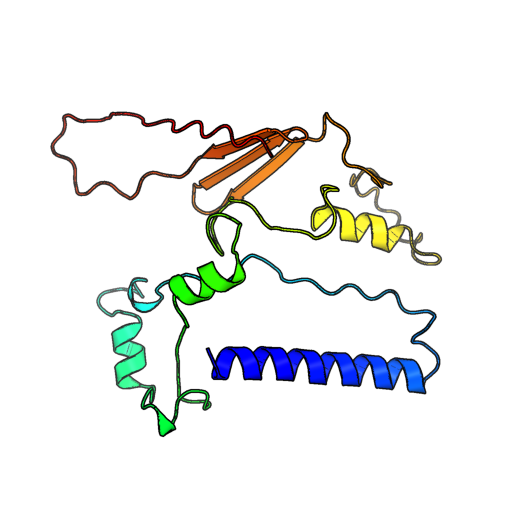 -7.266 23.236 -3.591 1.00 79.75 163 HIS A O 1
ATOM 1238 N N . TRP A 1 164 ? -6.451 24.894 -2.328 1.00 82.94 164 TRP A N 1
ATOM 1239 C CA . TRP A 1 164 ? -5.369 25.221 -3.249 1.00 82.94 164 TRP A CA 1
ATOM 1240 C C . TRP A 1 164 ? -4.194 24.289 -3.019 1.00 82.94 164 TRP A C 1
ATOM 1242 O O . TRP A 1 164 ? -3.732 24.174 -1.888 1.00 82.94 164 TRP A O 1
ATOM 1252 N N . LYS A 1 165 ? -3.664 23.680 -4.081 1.00 86.69 165 LYS A N 1
ATOM 1253 C CA . LYS A 1 165 ? -2.422 22.905 -4.027 1.00 86.69 165 LYS A CA 1
ATOM 1254 C C . LYS A 1 165 ? -1.452 23.387 -5.096 1.00 86.69 165 LYS A C 1
ATOM 1256 O O . LYS A 1 165 ? -1.802 23.456 -6.272 1.00 86.69 165 LYS A O 1
ATOM 1261 N N . ALA A 1 166 ? -0.236 23.719 -4.681 1.00 88.62 166 ALA A N 1
ATOM 1262 C CA . ALA A 1 166 ? 0.882 23.986 -5.573 1.00 88.62 166 ALA A CA 1
ATOM 1263 C C . ALA A 1 166 ? 1.809 22.767 -5.607 1.00 88.62 166 ALA A C 1
ATOM 1265 O O . ALA A 1 166 ? 2.042 22.131 -4.579 1.00 88.62 166 ALA A O 1
ATOM 1266 N N . LEU A 1 167 ? 2.332 22.458 -6.793 1.00 87.62 167 LEU A N 1
ATOM 1267 C CA . LEU A 1 167 ? 3.226 21.331 -7.041 1.00 87.62 167 LEU A CA 1
ATOM 1268 C C . LEU A 1 167 ? 4.550 21.840 -7.607 1.00 87.62 167 LEU A C 1
ATOM 1270 O O . LEU A 1 167 ? 4.562 22.678 -8.509 1.00 87.62 167 LEU A O 1
ATOM 1274 N N . TYR A 1 168 ? 5.650 21.277 -7.123 1.00 87.50 168 TYR A N 1
ATOM 1275 C CA . TYR A 1 168 ? 6.963 21.365 -7.740 1.00 87.50 168 TYR A CA 1
ATOM 1276 C C . TYR A 1 168 ? 7.381 19.962 -8.169 1.00 87.50 168 TYR A C 1
ATOM 1278 O O . TYR A 1 168 ? 7.535 19.067 -7.339 1.00 87.50 168 TYR A O 1
ATOM 1286 N N . LEU A 1 169 ? 7.548 19.770 -9.473 1.00 83.19 169 LEU A N 1
ATOM 1287 C CA . LEU A 1 169 ? 8.081 18.539 -10.037 1.00 83.19 169 LEU A CA 1
ATOM 1288 C C . LEU A 1 169 ? 9.499 18.843 -10.512 1.00 83.19 169 LEU A C 1
ATOM 1290 O O . LEU A 1 169 ? 9.671 19.692 -11.389 1.00 83.19 169 LEU A O 1
ATOM 1294 N N . ALA A 1 170 ? 10.497 18.185 -9.918 1.00 76.50 170 ALA A N 1
ATOM 1295 C CA . ALA A 1 170 ? 11.876 18.303 -10.359 1.00 76.50 170 ALA A CA 1
ATOM 1296 C C . ALA A 1 170 ? 11.972 17.986 -11.862 1.00 76.50 170 ALA A C 1
ATOM 1298 O O . ALA A 1 170 ? 11.337 17.032 -12.331 1.00 76.50 170 ALA A O 1
ATOM 1299 N N . PRO A 1 171 ? 12.738 18.774 -12.635 1.00 68.12 171 PRO A N 1
ATOM 1300 C CA . PRO A 1 171 ? 13.020 18.426 -14.016 1.00 68.12 171 PRO A CA 1
ATOM 1301 C C . PRO A 1 171 ? 13.733 17.071 -14.055 1.00 68.12 171 PRO A C 1
ATOM 1303 O O . PRO A 1 171 ? 14.530 16.753 -13.170 1.00 68.12 171 PRO A O 1
ATOM 1306 N N . LEU A 1 172 ? 13.452 16.278 -15.094 1.00 57.91 172 LEU A N 1
ATOM 1307 C CA . LEU A 1 172 ? 14.275 15.108 -15.394 1.00 57.91 172 LEU A CA 1
ATOM 1308 C C . LEU A 1 172 ? 15.739 15.567 -15.486 1.00 57.91 172 LEU A C 1
ATOM 1310 O O . LEU A 1 172 ? 15.968 16.672 -15.993 1.00 57.91 172 LEU A O 1
ATOM 1314 N N . PRO A 1 173 ? 16.714 14.777 -14.996 1.00 54.72 173 PRO A N 1
ATOM 1315 C CA . PRO A 1 173 ? 18.118 15.120 -15.168 1.00 54.72 173 PRO A CA 1
ATOM 1316 C C . PRO A 1 173 ? 18.348 15.425 -16.646 1.00 54.72 173 PRO A C 1
ATOM 1318 O O . PRO A 1 173 ? 17.997 14.617 -17.509 1.00 54.72 173 PRO A O 1
ATOM 1321 N N . ALA A 1 174 ? 18.839 16.633 -16.925 1.00 48.75 174 ALA A N 1
ATOM 1322 C CA . ALA A 1 174 ? 19.136 17.040 -18.282 1.00 48.75 174 ALA A CA 1
ATOM 1323 C C . ALA A 1 174 ? 20.094 16.007 -18.889 1.00 48.75 174 ALA A C 1
ATOM 1325 O O . ALA A 1 174 ? 21.046 15.576 -18.229 1.00 48.75 174 ALA A O 1
ATOM 1326 N N . GLU A 1 175 ? 19.864 15.620 -20.147 1.00 47.84 175 GLU A N 1
ATOM 1327 C CA . GLU A 1 175 ? 20.982 15.119 -20.943 1.00 47.84 175 GLU A CA 1
ATOM 1328 C C . GLU A 1 175 ? 22.123 16.140 -20.829 1.00 47.84 175 GLU A C 1
ATOM 1330 O O . GLU A 1 175 ? 21.820 17.335 -20.762 1.00 47.84 175 GLU A O 1
ATOM 1335 N N . PRO A 1 176 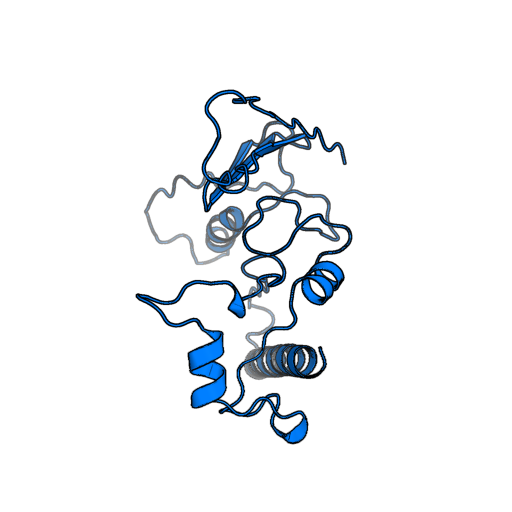? 23.398 15.713 -20.745 1.00 42.75 176 PRO A N 1
ATOM 1336 C CA . PRO A 1 176 ? 24.516 16.626 -20.519 1.00 42.75 176 PRO A CA 1
ATOM 1337 C C . PRO A 1 176 ? 24.406 17.838 -21.459 1.00 42.75 176 PRO A C 1
ATOM 1339 O O . PRO A 1 176 ? 24.494 17.699 -22.679 1.00 42.75 176 PRO A O 1
ATOM 1342 N N . GLU A 1 177 ? 24.099 19.003 -20.878 1.00 46.97 177 GLU A N 1
ATOM 1343 C CA . GLU A 1 177 ? 23.646 20.179 -21.620 1.00 46.97 177 GLU A CA 1
ATOM 1344 C C . GLU A 1 177 ? 24.762 20.728 -22.517 1.00 46.97 177 GLU A C 1
ATOM 1346 O O . GLU A 1 177 ? 25.885 20.965 -22.073 1.00 46.97 177 GLU A O 1
ATOM 1351 N N . ASN A 1 178 ? 24.416 21.041 -23.768 1.00 38.44 178 ASN A N 1
ATOM 1352 C CA . ASN A 1 178 ? 25.062 22.149 -24.465 1.00 38.44 178 ASN A CA 1
ATOM 1353 C C . ASN A 1 178 ? 24.647 23.448 -23.744 1.00 38.44 178 ASN A C 1
ATOM 1355 O 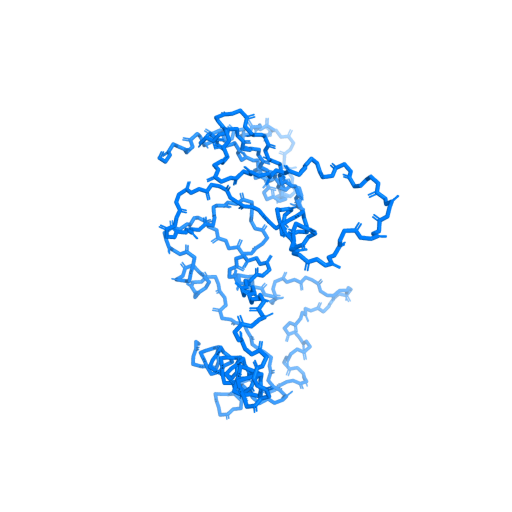O . ASN A 1 178 ? 23.456 23.725 -23.620 1.00 38.44 178 ASN A O 1
ATOM 1359 N N . GLU A 1 179 ? 25.634 24.225 -23.296 1.00 38.09 179 GLU A N 1
ATOM 1360 C CA . GLU A 1 179 ? 25.626 25.333 -22.313 1.00 38.09 179 GLU A CA 1
ATOM 1361 C C . GLU A 1 179 ? 24.635 26.523 -22.484 1.00 38.09 179 GLU A C 1
ATOM 1363 O O . GLU A 1 179 ? 24.904 27.597 -21.959 1.00 38.09 179 GLU A O 1
ATOM 1368 N N . ASN A 1 180 ? 23.490 26.429 -23.173 1.00 36.84 180 ASN A N 1
ATOM 1369 C CA . ASN A 1 180 ? 22.685 27.625 -23.504 1.00 36.84 180 ASN A CA 1
ATOM 1370 C C . ASN A 1 180 ? 21.157 27.545 -23.314 1.00 36.84 180 ASN A C 1
ATOM 1372 O O . ASN A 1 180 ? 20.438 28.351 -23.907 1.00 36.84 180 ASN A O 1
ATOM 1376 N N . SER A 1 181 ? 20.608 26.658 -22.474 1.00 34.59 181 SER A N 1
ATOM 1377 C CA . SER A 1 181 ? 19.149 26.659 -22.242 1.00 34.59 181 SER A CA 1
ATOM 1378 C C . SER A 1 181 ? 18.697 26.408 -20.803 1.00 34.59 181 SER A C 1
ATOM 1380 O O . SER A 1 181 ? 17.897 25.513 -20.548 1.00 34.59 181 SER A O 1
ATOM 1382 N N . THR A 1 182 ? 19.090 27.262 -19.857 1.00 32.50 182 THR A N 1
ATOM 1383 C CA . THR A 1 182 ? 18.410 27.314 -18.551 1.00 32.50 182 THR A CA 1
ATOM 1384 C C . THR A 1 182 ? 17.071 28.050 -18.681 1.00 32.50 182 THR A C 1
ATOM 1386 O O . THR A 1 182 ? 16.939 29.228 -18.354 1.00 32.50 182 THR A O 1
ATOM 1389 N N . VAL A 1 183 ? 16.043 27.360 -19.180 1.00 31.53 183 VAL A N 1
ATOM 1390 C CA . VAL A 1 183 ? 14.650 27.806 -19.039 1.00 31.53 183 VAL A CA 1
ATOM 1391 C C . VAL A 1 183 ? 14.086 27.157 -17.779 1.00 31.53 183 VAL A C 1
ATOM 1393 O O . VAL A 1 183 ? 13.648 26.009 -17.806 1.00 31.53 183 VAL A O 1
ATOM 1396 N N . PHE A 1 184 ? 14.073 27.900 -16.670 1.00 32.38 184 PHE A N 1
ATOM 1397 C CA . PHE A 1 184 ? 13.311 27.538 -15.474 1.00 32.38 184 PHE A CA 1
ATOM 1398 C C . PHE A 1 184 ? 11.819 27.463 -15.828 1.00 32.38 184 PHE A C 1
ATOM 1400 O O . PHE A 1 184 ? 11.121 28.475 -15.887 1.00 32.38 184 PHE A O 1
ATOM 1407 N N . ARG A 1 185 ? 11.309 26.256 -16.084 1.00 33.03 185 ARG A N 1
ATOM 1408 C CA . ARG A 1 185 ? 9.871 26.014 -16.232 1.00 33.03 185 ARG A CA 1
ATOM 1409 C C . ARG A 1 185 ? 9.255 25.802 -14.851 1.00 33.03 185 ARG A C 1
ATOM 1411 O O . ARG A 1 185 ? 9.082 24.673 -14.411 1.00 33.03 185 ARG A O 1
ATOM 1418 N N . PHE A 1 186 ? 8.884 26.890 -14.180 1.00 31.55 186 PHE A N 1
ATOM 1419 C CA . PHE A 1 186 ? 7.908 26.817 -13.091 1.00 31.55 186 PHE A CA 1
ATOM 1420 C C . PHE A 1 186 ? 6.530 26.539 -13.698 1.00 31.55 186 PHE A C 1
ATOM 1422 O O . PHE A 1 186 ? 5.850 27.450 -14.167 1.00 31.55 186 PHE A O 1
ATOM 1429 N N . LEU A 1 187 ? 6.116 25.272 -13.726 1.00 32.91 187 LEU A N 1
ATOM 1430 C CA . LEU A 1 187 ? 4.738 24.921 -14.054 1.00 32.91 187 LEU A CA 1
ATOM 1431 C C . LEU A 1 187 ? 3.888 25.065 -12.784 1.00 32.91 187 LEU A C 1
ATOM 1433 O O . LEU A 1 187 ? 3.686 24.108 -12.042 1.00 32.91 187 LEU A O 1
ATOM 1437 N N . PHE A 1 188 ? 3.379 26.272 -12.530 1.00 30.22 188 PHE A N 1
ATOM 1438 C CA . PHE A 1 188 ? 2.272 26.458 -11.592 1.00 30.22 188 PHE A CA 1
ATOM 1439 C C . PHE A 1 188 ? 1.007 25.861 -12.214 1.00 30.22 188 PHE A C 1
ATOM 1441 O O . PHE A 1 188 ? 0.252 26.534 -12.910 1.00 30.22 188 PHE A O 1
ATOM 1448 N N . SER A 1 189 ? 0.781 24.571 -11.988 1.00 33.78 189 SER A N 1
ATOM 1449 C CA . SER A 1 189 ? -0.530 23.974 -12.216 1.00 33.78 189 SER A CA 1
ATOM 1450 C C . SER A 1 189 ? -1.400 24.298 -11.005 1.00 33.78 189 SER A C 1
ATOM 1452 O O . SER A 1 189 ? -1.385 23.559 -10.026 1.00 33.78 189 SER A O 1
ATOM 1454 N N . LEU A 1 190 ? -2.135 25.412 -11.053 1.00 29.47 190 LEU A N 1
ATOM 1455 C CA . LEU A 1 190 ? -3.236 25.663 -10.123 1.00 29.47 190 LEU A CA 1
ATOM 1456 C C . LEU A 1 190 ? -4.357 24.683 -10.473 1.00 29.47 190 LEU A C 1
ATOM 1458 O O . LEU A 1 190 ? -5.116 24.908 -11.413 1.00 29.47 190 LEU A O 1
ATOM 1462 N N . ILE A 1 191 ? -4.414 23.559 -9.764 1.00 34.75 191 ILE A N 1
ATOM 1463 C CA . ILE A 1 191 ? -5.533 22.627 -9.879 1.00 34.75 191 ILE A CA 1
ATOM 1464 C C . ILE A 1 191 ? -6.576 23.086 -8.858 1.00 34.75 191 ILE A C 1
ATOM 1466 O O . ILE A 1 191 ? -6.336 23.013 -7.655 1.00 34.75 191 ILE A O 1
ATOM 1470 N N . SER A 1 192 ? -7.697 23.626 -9.339 1.00 26.45 192 SER A N 1
ATOM 1471 C CA . SER A 1 192 ? -8.900 23.830 -8.525 1.00 26.45 192 SER A CA 1
ATOM 1472 C C . SER A 1 192 ? -9.781 22.586 -8.639 1.00 26.45 192 SER A C 1
ATOM 1474 O O . SER A 1 192 ? -10.039 22.131 -9.755 1.00 26.45 192 SER A O 1
ATOM 1476 N N . PHE A 1 193 ? -10.217 22.061 -7.494 1.00 40.94 193 PHE A N 1
ATOM 1477 C CA . PHE A 1 193 ? -11.196 20.977 -7.366 1.00 40.94 193 PHE A CA 1
ATOM 1478 C C . PHE A 1 193 ? -12.544 21.533 -6.914 1.00 40.94 193 PHE A C 1
ATOM 1480 O O . PHE A 1 193 ? -12.529 22.443 -6.050 1.00 40.94 193 PHE A O 1
#

pLDDT: mean 75.6, std 20.83, range [26.45, 98.5]

Organism: Penicillium canescens (NCBI:txid5083)